Protein AF-A0A5J5B3G5-F1 (afdb_monomer)

Structure (mmCIF, N/CA/C/O backbone):
data_AF-A0A5J5B3G5-F1
#
_entry.id   AF-A0A5J5B3G5-F1
#
loop_
_atom_site.group_PDB
_atom_site.id
_atom_site.type_symbol
_atom_site.label_atom_id
_atom_site.label_alt_id
_atom_site.label_comp_id
_atom_site.label_asym_id
_atom_site.label_entity_id
_atom_site.label_seq_id
_atom_site.pdbx_PDB_ins_code
_atom_site.Cartn_x
_atom_site.Cartn_y
_atom_site.Cartn_z
_atom_site.occupancy
_atom_site.B_iso_or_equiv
_atom_site.auth_seq_id
_atom_site.auth_comp_id
_atom_site.auth_asym_id
_atom_site.auth_atom_id
_atom_site.pdbx_PDB_model_num
ATOM 1 N N . MET A 1 1 ? -10.191 -30.668 51.333 1.00 40.22 1 MET A N 1
ATOM 2 C CA . MET A 1 1 ? -9.135 -30.180 50.412 1.00 40.22 1 MET A CA 1
ATOM 3 C C . MET A 1 1 ? -9.629 -29.092 49.440 1.00 40.22 1 MET A C 1
ATOM 5 O O . MET A 1 1 ? -8.921 -28.761 48.498 1.00 40.22 1 MET A O 1
ATOM 9 N N . GLU A 1 2 ? -10.814 -28.504 49.667 1.00 49.88 2 GLU A N 1
ATOM 10 C CA . GLU A 1 2 ? -11.388 -27.440 48.818 1.00 49.88 2 GLU A CA 1
ATOM 11 C C . GLU A 1 2 ? -11.262 -26.035 49.435 1.00 49.88 2 GLU A C 1
ATOM 13 O O . GLU A 1 2 ? -11.162 -25.048 48.710 1.00 49.88 2 GLU A O 1
ATOM 18 N N . PHE A 1 3 ? -11.147 -25.933 50.765 1.00 41.88 3 PHE A N 1
ATOM 19 C CA . PHE A 1 3 ? -11.053 -24.648 51.472 1.00 41.88 3 PHE A CA 1
ATOM 20 C C . PHE A 1 3 ? -9.718 -23.909 51.275 1.00 41.88 3 PHE A C 1
ATOM 22 O O . PHE A 1 3 ? -9.689 -22.681 51.277 1.00 41.88 3 PHE A O 1
ATOM 29 N N . GLU A 1 4 ? -8.609 -24.616 51.035 1.00 43.75 4 GLU A N 1
ATOM 30 C CA . GLU A 1 4 ? -7.310 -23.968 50.784 1.00 43.75 4 GLU A CA 1
ATOM 31 C C . GLU A 1 4 ? -7.153 -23.452 49.346 1.00 43.75 4 GLU A C 1
ATOM 33 O O . GLU A 1 4 ? -6.391 -22.516 49.108 1.00 43.75 4 GLU A O 1
ATOM 38 N N . ARG A 1 5 ? -7.916 -23.989 48.382 1.00 48.94 5 ARG A N 1
ATOM 39 C CA . ARG A 1 5 ? -7.845 -23.575 46.966 1.00 48.94 5 ARG A CA 1
ATOM 40 C C . ARG A 1 5 ? -8.607 -22.283 46.673 1.00 48.94 5 ARG A C 1
ATOM 42 O O . ARG A 1 5 ? -8.211 -21.537 45.782 1.00 48.94 5 ARG A O 1
ATOM 49 N N . LEU A 1 6 ? -9.632 -21.977 47.465 1.00 51.94 6 LEU A N 1
ATOM 50 C CA . LEU A 1 6 ? -10.334 -20.690 47.434 1.00 51.94 6 LEU A CA 1
ATOM 51 C C . LEU A 1 6 ? -9.565 -19.574 48.145 1.00 51.94 6 LEU A C 1
ATOM 53 O O . LEU A 1 6 ? -9.881 -18.408 47.946 1.00 51.94 6 LEU A O 1
ATOM 57 N N . ARG A 1 7 ? -8.527 -19.890 48.927 1.00 49.34 7 ARG A N 1
ATOM 58 C CA . ARG A 1 7 ? -7.807 -18.901 49.740 1.00 49.34 7 ARG A CA 1
ATOM 59 C C . ARG A 1 7 ? -7.036 -17.885 48.892 1.00 49.34 7 ARG A C 1
ATOM 61 O O . ARG A 1 7 ? -7.000 -16.715 49.240 1.00 49.34 7 ARG A O 1
ATOM 68 N N . LEU A 1 8 ? -6.488 -18.296 47.746 1.00 52.44 8 LEU A N 1
ATOM 69 C CA . LEU A 1 8 ? -5.802 -17.396 46.804 1.00 52.44 8 LEU A CA 1
ATOM 70 C C . LEU A 1 8 ? -6.773 -16.481 46.038 1.00 52.44 8 LEU A C 1
ATOM 72 O O . LEU A 1 8 ? -6.456 -15.317 45.811 1.00 52.44 8 LEU A O 1
ATOM 76 N N . LEU A 1 9 ? -7.969 -16.978 45.706 1.00 52.91 9 LEU A N 1
ATOM 77 C CA . LEU A 1 9 ? -9.044 -16.173 45.116 1.00 52.91 9 LEU A CA 1
ATOM 78 C C . LEU A 1 9 ? -9.655 -15.219 46.150 1.00 52.91 9 LEU A C 1
ATOM 80 O O . LEU A 1 9 ? -9.847 -14.048 45.848 1.00 52.91 9 LEU A O 1
ATOM 84 N N . MET A 1 10 ? -9.849 -15.679 47.388 1.00 52.97 10 MET A N 1
ATOM 85 C CA . MET A 1 10 ? -10.298 -14.865 48.521 1.00 52.97 10 MET A CA 1
ATOM 86 C C . MET A 1 10 ? -9.255 -13.828 48.948 1.00 52.97 10 MET A C 1
ATOM 88 O O . MET A 1 10 ? -9.638 -12.775 49.424 1.00 52.97 10 MET A O 1
ATOM 92 N N . LEU A 1 11 ? -7.949 -14.054 48.761 1.00 50.22 11 LEU A N 1
ATOM 93 C CA . LEU A 1 11 ? -6.910 -13.047 49.041 1.00 50.22 11 LEU A CA 1
ATOM 94 C C . LEU A 1 11 ? -6.844 -11.948 47.967 1.00 50.22 11 LEU A C 1
ATOM 96 O O . LEU A 1 11 ? -6.580 -10.790 48.291 1.00 50.22 11 LEU A O 1
ATOM 100 N N . LEU A 1 12 ? -7.120 -12.290 46.705 1.00 51.28 12 LEU A N 1
ATOM 101 C CA . LEU A 1 12 ? -7.346 -11.316 45.628 1.00 51.28 12 LEU A CA 1
ATOM 102 C C . LEU A 1 12 ? -8.660 -10.543 45.842 1.00 51.28 12 LEU A C 1
ATOM 104 O O . LEU A 1 12 ? -8.686 -9.325 45.662 1.00 51.28 12 LEU A O 1
ATOM 108 N N . TRP A 1 13 ? -9.701 -11.229 46.322 1.00 48.12 13 TRP A N 1
ATOM 109 C CA . TRP A 1 13 ? -10.975 -10.633 46.727 1.00 48.12 13 TRP A CA 1
ATOM 110 C C . TRP A 1 13 ? -10.823 -9.738 47.965 1.00 48.12 13 TRP A C 1
ATOM 112 O O . TRP A 1 13 ? -11.289 -8.618 47.963 1.00 48.12 13 TRP A O 1
ATOM 122 N N . CYS A 1 14 ? -10.095 -10.130 49.010 1.00 46.69 14 CYS A N 1
ATOM 123 C CA . CYS A 1 14 ? -9.938 -9.315 50.223 1.00 46.69 14 CYS A CA 1
ATOM 124 C C . CYS A 1 14 ? -9.076 -8.059 50.018 1.00 46.69 14 CYS A C 1
ATOM 126 O O . CYS A 1 14 ? -9.162 -7.134 50.821 1.00 46.69 14 CYS A O 1
ATOM 128 N N . ARG A 1 15 ? -8.255 -7.990 48.960 1.00 47.28 15 ARG A N 1
ATOM 129 C CA . ARG A 1 15 ? -7.525 -6.761 48.588 1.00 47.28 15 ARG A CA 1
ATOM 130 C C . ARG A 1 15 ? -8.348 -5.789 47.745 1.00 47.28 15 ARG A C 1
ATOM 132 O O . ARG A 1 15 ? -7.931 -4.649 47.564 1.00 47.28 15 ARG A O 1
ATOM 139 N N . THR A 1 16 ? -9.498 -6.220 47.245 1.00 48.25 16 THR A N 1
ATOM 140 C CA . THR A 1 16 ? -10.461 -5.375 46.546 1.00 48.25 16 THR A CA 1
ATOM 141 C C . THR A 1 16 ? -11.733 -5.399 47.371 1.00 48.25 16 THR A C 1
ATOM 143 O O . THR A 1 16 ? -12.488 -6.355 47.318 1.00 48.25 16 THR A O 1
ATOM 146 N N . VAL A 1 17 ? -11.970 -4.376 48.194 1.00 48.44 17 VAL A N 1
ATOM 147 C CA . VAL A 1 17 ? -13.248 -4.217 48.908 1.00 48.44 17 VAL A CA 1
ATOM 148 C C . VAL A 1 17 ? -14.341 -3.975 47.858 1.00 48.44 17 VAL A C 1
ATOM 150 O O . VAL A 1 17 ? -14.738 -2.847 47.598 1.00 48.44 17 VAL A O 1
ATOM 153 N N . SER A 1 18 ? -14.753 -5.039 47.175 1.00 50.66 18 SER A N 1
ATOM 154 C CA . SER A 1 18 ? -15.741 -5.040 46.115 1.00 50.66 18 SER A CA 1
ATOM 155 C C . SER A 1 18 ? -16.998 -5.685 46.659 1.00 50.66 18 SER A C 1
ATOM 157 O O . SER A 1 18 ? -17.002 -6.834 47.105 1.00 50.66 18 SER A O 1
ATOM 159 N N . THR A 1 19 ? -18.071 -4.909 46.638 1.00 58.56 19 THR A N 1
ATOM 160 C CA . THR A 1 19 ? -19.397 -5.306 47.112 1.00 58.56 19 THR A CA 1
ATOM 161 C C . THR A 1 19 ? -20.342 -5.633 45.956 1.00 58.56 19 THR A C 1
ATOM 163 O O . THR A 1 19 ? -21.514 -5.915 46.194 1.00 58.56 19 THR A O 1
ATOM 166 N N . ARG A 1 20 ? -19.863 -5.587 44.701 1.00 64.06 20 ARG A N 1
ATOM 167 C CA . ARG A 1 20 ? -20.705 -5.677 43.500 1.00 64.06 20 ARG A CA 1
ATOM 168 C C . ARG A 1 20 ? -20.097 -6.603 42.449 1.00 64.06 20 ARG A C 1
ATOM 170 O O . ARG A 1 20 ? -19.209 -6.208 41.693 1.00 64.06 20 ARG A O 1
ATOM 177 N N . VAL A 1 21 ? -20.636 -7.821 42.390 1.00 75.12 21 VAL A N 1
ATOM 178 C CA . VAL A 1 21 ? -20.238 -8.882 41.455 1.00 75.12 21 VAL A CA 1
ATOM 179 C C . VAL A 1 21 ? -21.407 -9.251 40.550 1.00 75.12 21 VAL A C 1
ATOM 181 O O . VAL A 1 21 ? -22.524 -9.414 41.039 1.00 75.12 21 VAL A O 1
ATOM 184 N N . ALA A 1 22 ? -21.146 -9.419 39.253 1.00 74.06 22 ALA A N 1
ATOM 185 C CA . ALA A 1 22 ? -22.130 -9.915 38.293 1.00 74.06 22 ALA A CA 1
ATOM 186 C C . ALA A 1 22 ? -21.714 -11.260 37.683 1.00 74.06 22 ALA A C 1
ATOM 188 O O . ALA A 1 22 ? -20.541 -11.498 37.389 1.00 74.06 22 ALA A O 1
ATOM 189 N N . LEU A 1 23 ? -22.710 -12.116 37.453 1.00 70.56 23 LEU A N 1
ATOM 190 C CA . LEU A 1 23 ? -22.608 -13.355 36.684 1.00 70.56 23 LEU A CA 1
ATOM 191 C C . LEU A 1 23 ? -23.439 -13.174 35.412 1.00 70.56 23 LEU A C 1
ATOM 193 O O . LEU A 1 23 ? -24.649 -12.967 35.497 1.00 70.56 23 LEU A O 1
ATOM 197 N N . VAL A 1 24 ? -22.797 -13.220 34.247 1.00 64.69 24 VAL A N 1
ATOM 198 C CA . VAL A 1 24 ? -23.441 -12.998 32.946 1.00 64.69 24 VAL A CA 1
ATOM 199 C C . VAL A 1 24 ? -23.368 -14.291 32.133 1.00 64.69 24 VAL A C 1
ATOM 201 O O . VAL A 1 24 ? -22.280 -14.769 31.821 1.00 64.69 24 VAL A O 1
ATOM 204 N N . GLY A 1 25 ? -24.525 -14.872 31.799 1.00 50.44 25 GLY A N 1
ATOM 205 C CA . GLY A 1 25 ? -24.608 -16.091 30.991 1.00 50.44 25 GLY A CA 1
ATOM 206 C C . GLY A 1 25 ? -25.985 -16.301 30.350 1.00 50.44 25 GLY A C 1
ATOM 207 O O . GLY A 1 25 ? -27.008 -16.159 31.015 1.00 50.44 25 GLY A O 1
ATOM 208 N N . GLY A 1 26 ? -25.991 -16.679 29.065 1.00 50.00 26 GLY A N 1
ATOM 209 C CA . GLY A 1 26 ? -27.167 -17.157 28.320 1.00 50.00 26 GLY A CA 1
ATOM 210 C C . GLY A 1 26 ? -27.976 -16.093 27.554 1.00 50.00 26 GLY A C 1
ATOM 211 O O . GLY A 1 26 ? -28.167 -14.973 28.016 1.00 50.00 26 GLY A O 1
ATOM 212 N N . ASN A 1 27 ? -28.517 -16.486 26.392 1.00 45.59 27 ASN A N 1
ATOM 213 C CA . ASN A 1 27 ? -29.284 -15.657 25.438 1.00 45.59 27 ASN A CA 1
ATOM 214 C C . ASN A 1 27 ? -30.689 -15.210 25.906 1.00 45.59 27 ASN A C 1
ATOM 216 O O . ASN A 1 27 ? -31.443 -14.637 25.123 1.00 45.59 27 ASN A O 1
ATOM 220 N N . HIS A 1 28 ? -31.086 -15.465 27.155 1.00 40.41 28 HIS A N 1
ATOM 221 C CA . HIS A 1 28 ? -32.487 -15.323 27.582 1.00 40.41 28 HIS A CA 1
ATOM 222 C C . HIS A 1 28 ? -32.823 -14.041 28.360 1.00 40.41 28 HIS A C 1
ATOM 224 O O . HIS A 1 28 ? -33.940 -13.913 28.851 1.00 40.41 28 HIS A O 1
ATOM 230 N N . THR A 1 29 ? -31.916 -13.067 28.460 1.00 46.25 29 THR A N 1
ATOM 231 C CA . THR A 1 29 ? -32.131 -11.857 29.287 1.00 46.25 29 THR A CA 1
ATOM 232 C C . THR A 1 29 ? -31.823 -10.537 28.574 1.00 46.25 29 THR A C 1
ATOM 234 O O . THR A 1 29 ? -31.534 -9.539 29.227 1.00 46.25 29 THR A O 1
ATOM 237 N N . ALA A 1 30 ? -31.946 -10.463 27.243 1.00 44.97 30 ALA A N 1
ATOM 238 C CA . ALA A 1 30 ? -31.738 -9.204 26.508 1.00 44.97 30 ALA A CA 1
ATOM 239 C C . ALA A 1 30 ? -32.670 -8.058 26.978 1.00 44.97 30 ALA A C 1
ATOM 241 O O . ALA A 1 30 ? -32.291 -6.891 26.935 1.00 44.97 30 ALA A O 1
ATOM 242 N N . ALA A 1 31 ? -33.863 -8.377 27.498 1.00 39.44 31 ALA A N 1
ATOM 243 C CA . ALA A 1 31 ? -34.845 -7.383 27.940 1.00 39.44 31 ALA A CA 1
ATOM 244 C C . ALA A 1 31 ? -34.552 -6.738 29.316 1.00 39.44 31 ALA A C 1
ATOM 246 O O . ALA A 1 31 ? -35.057 -5.650 29.584 1.00 39.44 31 ALA A O 1
ATOM 247 N N . SER A 1 32 ? -33.741 -7.357 30.188 1.00 48.44 32 SER A N 1
ATOM 248 C CA . SER A 1 32 ? -33.431 -6.816 31.531 1.00 48.44 32 SER A CA 1
ATOM 249 C C . SER A 1 32 ? -32.072 -6.112 31.618 1.00 48.44 32 SER A C 1
ATOM 251 O O . SER A 1 32 ? -31.755 -5.498 32.634 1.00 48.44 32 SER A O 1
ATOM 253 N N . GLN A 1 33 ? -31.252 -6.203 30.568 1.00 54.56 33 GLN A N 1
ATOM 254 C CA . GLN A 1 33 ? -29.880 -5.683 30.542 1.00 54.56 33 GLN A CA 1
ATOM 255 C C . GLN A 1 33 ? -29.803 -4.166 30.293 1.00 54.56 33 GLN A C 1
ATOM 257 O O . GLN A 1 33 ? -28.777 -3.553 30.583 1.00 54.56 33 GLN A O 1
ATOM 262 N N . SER A 1 34 ? -30.867 -3.525 29.800 1.00 53.38 34 SER A N 1
ATOM 263 C CA . SER A 1 34 ? -30.910 -2.071 29.557 1.00 53.38 34 SER A CA 1
ATOM 264 C C . SER A 1 34 ? -31.110 -1.221 30.821 1.00 53.38 34 SER A C 1
ATOM 266 O O . SER A 1 34 ? -30.859 -0.023 30.782 1.00 53.38 34 SER A O 1
ATOM 268 N N . TRP A 1 35 ? -31.519 -1.826 31.943 1.00 55.47 35 TRP A N 1
ATOM 269 C CA . TRP A 1 35 ? -31.827 -1.128 33.205 1.00 55.47 35 TRP A CA 1
ATOM 270 C C . TRP A 1 35 ? -30.642 -1.050 34.175 1.00 55.47 35 TRP A C 1
ATOM 272 O O . TRP A 1 35 ? -30.738 -0.441 35.240 1.00 55.47 35 TRP A O 1
ATOM 282 N N . ILE A 1 36 ? -29.530 -1.701 33.839 1.00 68.94 36 ILE A N 1
ATOM 283 C CA . ILE A 1 36 ? -28.349 -1.759 34.696 1.00 68.94 36 ILE A CA 1
ATOM 284 C C . ILE A 1 36 ? -27.489 -0.530 34.425 1.00 68.94 36 ILE A C 1
ATOM 286 O O . ILE A 1 36 ? -27.075 -0.312 33.283 1.00 68.94 36 ILE A O 1
ATOM 290 N N . ALA A 1 37 ? -27.235 0.227 35.494 1.00 70.06 37 ALA A N 1
ATOM 291 C CA . ALA A 1 37 ? -26.397 1.415 35.478 1.00 70.06 37 ALA A CA 1
ATOM 292 C C . ALA A 1 37 ? -24.968 1.101 35.014 1.00 70.06 37 ALA A C 1
ATOM 294 O O . ALA A 1 37 ? -24.421 0.029 35.291 1.00 70.06 37 ALA A O 1
ATOM 295 N N . ASP A 1 38 ? -24.374 2.071 34.336 1.00 78.56 38 ASP A N 1
ATOM 296 C CA . ASP A 1 38 ? -22.989 2.017 33.890 1.00 78.56 38 ASP A CA 1
ATOM 297 C C . ASP A 1 38 ? -22.050 2.020 35.106 1.00 78.56 38 ASP A C 1
ATOM 299 O O . ASP A 1 38 ? -22.402 2.532 36.174 1.00 78.56 38 ASP A O 1
ATOM 303 N N . ASP A 1 39 ? -20.869 1.409 34.969 1.00 81.62 39 ASP A N 1
ATOM 304 C CA . ASP A 1 39 ? -19.867 1.331 36.041 1.00 81.62 39 ASP A CA 1
ATOM 305 C C . ASP A 1 39 ? -20.419 0.724 37.360 1.00 81.62 39 ASP A C 1
ATOM 307 O O . ASP A 1 39 ? -20.019 1.080 38.474 1.00 81.62 39 ASP A O 1
ATOM 311 N N . ALA A 1 40 ? -21.359 -0.220 37.259 1.00 82.25 40 ALA A N 1
ATOM 312 C CA . ALA A 1 40 ? -22.032 -0.820 38.409 1.00 82.25 40 ALA A CA 1
ATOM 313 C C . ALA A 1 40 ? -21.200 -1.873 39.158 1.00 82.25 40 ALA A C 1
ATOM 315 O O . ALA A 1 40 ? -21.354 -1.990 40.378 1.00 82.25 40 ALA A O 1
ATOM 316 N N . PHE A 1 41 ? -20.335 -2.629 38.476 1.00 85.31 41 PHE A N 1
ATOM 317 C CA . PHE A 1 41 ? -19.655 -3.808 39.031 1.00 85.31 41 PHE A CA 1
ATOM 318 C C . PHE A 1 41 ? -18.133 -3.662 39.045 1.00 85.31 41 PHE A C 1
ATOM 320 O O . PHE A 1 41 ? -17.547 -3.071 38.138 1.00 85.31 41 PHE A O 1
ATOM 327 N N . ASP A 1 42 ? -17.479 -4.245 40.056 1.00 83.50 42 ASP A N 1
ATOM 328 C CA . ASP A 1 42 ? -16.008 -4.313 40.105 1.00 83.50 42 ASP A CA 1
ATOM 329 C C . ASP A 1 42 ? -15.470 -5.669 39.610 1.00 83.50 42 ASP A C 1
ATOM 331 O O . ASP A 1 42 ? -14.296 -5.772 39.250 1.00 83.50 42 ASP A O 1
ATOM 335 N N . LEU A 1 43 ? -16.315 -6.707 39.581 1.00 86.94 43 LEU A N 1
ATOM 336 C CA . LEU A 1 43 ? -15.968 -8.051 39.120 1.00 86.94 43 LEU A CA 1
ATOM 337 C C . LEU A 1 43 ? -17.116 -8.645 38.293 1.00 86.94 43 LEU A C 1
ATOM 339 O O . LEU A 1 43 ? -18.258 -8.696 38.755 1.00 86.94 43 LEU A O 1
ATOM 343 N N . VAL A 1 44 ? -16.815 -9.121 37.086 1.00 86.56 44 VAL A N 1
ATOM 344 C CA . VAL A 1 44 ? -17.789 -9.768 36.192 1.00 86.56 44 VAL A CA 1
ATOM 345 C C . VAL A 1 44 ? -17.274 -11.140 35.781 1.00 86.56 44 VAL A C 1
ATOM 347 O O . VAL A 1 44 ? -16.143 -11.264 35.316 1.00 86.56 44 VAL A O 1
ATOM 350 N N . PHE A 1 45 ? -18.112 -12.165 35.913 1.00 84.25 45 PHE A N 1
ATOM 351 C CA . PHE A 1 45 ? -17.847 -13.511 35.410 1.00 84.25 45 PHE A CA 1
ATOM 352 C C . PHE A 1 45 ? -18.716 -13.793 34.188 1.00 84.25 45 PHE A C 1
ATOM 354 O O . PHE A 1 45 ? -19.932 -13.600 34.238 1.00 84.25 45 PHE A O 1
ATOM 361 N N . THR A 1 46 ? -18.102 -14.287 33.115 1.00 78.88 46 THR A N 1
ATOM 362 C CA . THR A 1 46 ? -18.807 -14.675 31.889 1.00 78.88 46 THR A CA 1
ATOM 363 C C . THR A 1 46 ? -18.302 -16.005 31.333 1.00 78.88 46 THR A C 1
ATOM 365 O O . THR A 1 46 ? -17.121 -16.346 31.433 1.00 78.88 46 THR A O 1
ATOM 368 N N . SER A 1 47 ? -19.215 -16.769 30.735 1.00 70.25 47 SER A N 1
ATOM 369 C CA . SER A 1 47 ? -18.927 -18.026 30.037 1.00 70.25 47 SER A CA 1
ATOM 370 C C . SER A 1 47 ? -18.735 -17.857 28.525 1.00 70.25 47 SER A C 1
ATOM 372 O O . SER A 1 47 ? -18.383 -18.821 27.853 1.00 70.25 47 SER A O 1
ATOM 374 N N . SER A 1 48 ? -18.991 -16.667 27.969 1.00 63.16 48 SER A N 1
ATOM 375 C CA . SER A 1 48 ? -18.916 -16.404 26.524 1.00 63.16 48 SER A CA 1
ATOM 376 C C . SER A 1 48 ? -18.582 -14.945 26.214 1.00 63.16 48 SER A C 1
ATOM 378 O O . SER A 1 48 ? -18.870 -14.049 27.004 1.00 63.16 48 SER A O 1
ATOM 380 N N . PHE A 1 49 ? -18.030 -14.693 25.026 1.00 60.34 49 PHE A N 1
ATOM 381 C CA . PHE A 1 49 ? -17.725 -13.337 24.547 1.00 60.34 49 PHE A CA 1
ATOM 382 C C . PHE A 1 49 ? -18.942 -12.611 23.935 1.00 60.34 49 PHE A C 1
ATOM 384 O O . PHE A 1 49 ? -18.830 -11.485 23.458 1.00 60.34 49 PHE A O 1
ATOM 391 N N . GLN A 1 50 ? -20.120 -13.241 23.941 1.00 56.06 50 GLN A N 1
ATOM 392 C CA . GLN A 1 50 ? -21.368 -12.601 23.525 1.00 56.06 50 GLN A CA 1
ATOM 393 C C . GLN A 1 50 ? -21.789 -11.558 24.577 1.00 56.06 50 GLN A C 1
ATOM 395 O O . GLN A 1 50 ? -21.923 -11.893 25.752 1.00 56.06 50 GLN A O 1
ATOM 400 N N . GLY A 1 51 ? -21.975 -10.297 24.163 1.00 58.56 51 GLY A N 1
ATOM 401 C CA . GLY A 1 51 ? -22.410 -9.200 25.045 1.00 58.56 51 GLY A CA 1
ATOM 402 C C . GLY A 1 51 ? -21.296 -8.298 25.601 1.00 58.56 51 GLY A C 1
ATOM 403 O O . GLY A 1 51 ? -21.460 -7.724 26.677 1.00 58.56 51 GLY A O 1
ATOM 404 N N . THR A 1 52 ? -20.172 -8.150 24.893 1.00 67.75 52 THR A N 1
ATOM 405 C CA . THR A 1 52 ? -19.032 -7.306 25.314 1.00 67.75 52 THR A CA 1
ATOM 406 C C . THR A 1 52 ? -19.391 -5.847 25.557 1.00 67.75 52 THR A C 1
ATOM 408 O O . THR A 1 52 ? -18.866 -5.260 26.495 1.00 67.75 52 THR A O 1
ATOM 411 N N . GLU A 1 53 ? -20.304 -5.269 24.774 1.00 70.81 53 GLU A N 1
ATOM 412 C CA . GLU A 1 53 ? -20.768 -3.889 24.974 1.00 70.81 53 GLU A CA 1
ATOM 413 C C . GLU A 1 53 ? -21.469 -3.717 26.323 1.00 70.81 53 GLU A C 1
ATOM 415 O O . GLU A 1 53 ? -21.227 -2.746 27.034 1.00 70.81 53 GLU A O 1
ATOM 420 N N . PHE A 1 54 ? -22.294 -4.692 26.715 1.00 76.75 54 PHE A N 1
ATOM 421 C CA . PHE A 1 54 ? -22.953 -4.684 28.016 1.00 76.75 54 PHE A CA 1
ATOM 422 C C . PHE A 1 54 ? -21.937 -4.852 29.147 1.00 76.75 54 PHE A C 1
ATOM 424 O O . PHE A 1 54 ? -21.964 -4.079 30.100 1.00 76.75 54 PHE A O 1
ATOM 431 N N . ILE A 1 55 ? -21.025 -5.826 29.036 1.00 78.31 55 ILE A N 1
ATOM 432 C CA . ILE A 1 55 ? -20.013 -6.078 30.071 1.00 78.31 55 ILE A CA 1
ATOM 433 C C . ILE A 1 55 ? -19.089 -4.869 30.234 1.00 78.31 55 ILE A C 1
ATOM 435 O O . ILE A 1 55 ? -18.814 -4.471 31.365 1.00 78.31 55 ILE A O 1
ATOM 439 N N . ASP A 1 56 ? -18.650 -4.257 29.132 1.00 79.50 56 ASP A N 1
ATOM 440 C CA . ASP A 1 56 ? -17.815 -3.062 29.196 1.00 79.50 56 ASP A CA 1
ATOM 441 C C . ASP A 1 56 ? -18.568 -1.897 29.833 1.00 79.50 56 ASP A C 1
ATOM 443 O O . ASP A 1 56 ? -18.012 -1.228 30.698 1.00 79.50 56 ASP A O 1
ATOM 447 N N . ARG A 1 57 ? -19.847 -1.702 29.494 1.00 83.75 57 ARG A N 1
ATOM 448 C CA . ARG A 1 57 ? -20.677 -0.643 30.074 1.00 83.75 57 ARG A CA 1
ATOM 449 C C . ARG A 1 57 ? -20.833 -0.779 31.591 1.00 83.75 57 ARG A C 1
ATOM 451 O O . ARG A 1 57 ? -20.743 0.208 32.313 1.00 83.75 57 ARG A O 1
ATOM 458 N N . VAL A 1 58 ? -21.062 -1.993 32.090 1.00 83.62 58 VAL A N 1
ATOM 459 C CA . VAL A 1 58 ? -21.364 -2.217 33.515 1.00 83.62 58 VAL A CA 1
ATOM 460 C C . VAL A 1 58 ? -20.124 -2.429 34.389 1.00 83.62 58 VAL A C 1
ATOM 462 O O . VAL A 1 58 ? -20.235 -2.368 35.614 1.00 83.62 58 VAL A O 1
ATOM 465 N N . LEU A 1 59 ? -18.952 -2.698 33.804 1.00 86.12 59 LEU A N 1
ATOM 466 C CA . LEU A 1 59 ? -17.703 -2.918 34.535 1.00 86.12 59 LEU A CA 1
ATOM 467 C C . LEU A 1 59 ? -16.918 -1.611 34.707 1.00 86.12 59 LEU A C 1
ATOM 469 O O . LEU A 1 59 ? -16.569 -0.949 33.731 1.00 86.12 59 LEU A O 1
ATOM 473 N N . LYS A 1 60 ? -16.540 -1.295 35.947 1.00 88.44 60 LYS A N 1
ATOM 474 C CA . LYS A 1 60 ? -15.732 -0.107 36.263 1.00 88.44 60 LYS A CA 1
ATOM 475 C C . LYS A 1 60 ? -14.328 -0.164 35.668 1.00 88.44 60 LYS A C 1
ATOM 477 O O . LYS A 1 60 ? -13.731 -1.235 35.544 1.00 88.44 60 LYS A O 1
ATOM 482 N N . ILE A 1 61 ? -13.732 1.002 35.410 1.00 85.62 61 ILE A N 1
ATOM 483 C CA . ILE A 1 61 ? -12.286 1.111 35.149 1.00 85.62 61 ILE A CA 1
ATOM 484 C C . ILE A 1 61 ? -11.515 0.571 36.366 1.00 85.62 61 ILE A C 1
ATOM 486 O O . ILE A 1 61 ? -11.784 0.935 37.507 1.00 85.62 61 ILE A O 1
ATOM 490 N N . GLY A 1 62 ? -10.566 -0.331 36.123 1.00 82.94 62 GLY A N 1
ATOM 491 C CA . GLY A 1 62 ? -9.854 -1.090 37.154 1.00 82.94 62 GLY A CA 1
ATOM 492 C C . GLY A 1 62 ? -10.567 -2.371 37.603 1.00 82.94 62 GLY A C 1
ATOM 493 O O . GLY A 1 62 ? -9.928 -3.211 38.245 1.00 82.94 62 GLY A O 1
ATOM 494 N N . GLY A 1 63 ? -11.837 -2.550 37.229 1.00 86.38 63 GLY A N 1
ATOM 495 C CA . GLY A 1 63 ? -12.612 -3.764 37.457 1.00 86.38 63 GLY A CA 1
ATOM 496 C C . GLY A 1 63 ? -12.054 -4.965 36.693 1.00 86.38 63 GLY A C 1
ATOM 497 O O . GLY A 1 63 ? -11.321 -4.825 35.707 1.00 86.38 63 GLY A O 1
ATOM 498 N N . ILE A 1 64 ? -12.370 -6.164 37.180 1.00 89.06 64 ILE A N 1
ATOM 499 C CA . ILE A 1 64 ? -11.847 -7.425 36.655 1.00 89.06 64 ILE A CA 1
ATOM 500 C C . ILE A 1 64 ? -12.963 -8.190 35.940 1.00 89.06 64 ILE A C 1
ATOM 502 O O . ILE A 1 64 ? -14.006 -8.488 36.509 1.00 89.06 64 ILE A O 1
ATOM 506 N N . MET A 1 65 ? -12.716 -8.560 34.691 1.00 87.38 65 MET A N 1
ATOM 507 C CA . MET A 1 65 ? -13.529 -9.514 33.950 1.00 87.38 65 MET A CA 1
ATOM 508 C C . MET A 1 65 ? -12.860 -10.882 34.000 1.00 87.38 65 MET A C 1
ATOM 510 O O . MET A 1 65 ? -11.681 -11.004 33.671 1.00 87.38 65 MET A O 1
ATOM 514 N N . VAL A 1 66 ? -13.606 -11.914 34.376 1.00 87.56 66 VAL A N 1
ATOM 515 C CA . VAL A 1 66 ? -13.161 -13.306 34.370 1.00 87.56 66 VAL A CA 1
ATOM 516 C C . VAL A 1 66 ? -13.955 -14.066 33.320 1.00 87.56 66 VAL A C 1
ATOM 518 O O . VAL A 1 66 ? -15.180 -14.139 33.391 1.00 87.56 66 VAL A O 1
ATOM 521 N N . ILE A 1 67 ? -13.245 -14.646 32.357 1.00 85.25 67 ILE A N 1
ATOM 522 C CA . ILE A 1 67 ? -13.829 -15.456 31.294 1.00 85.25 67 ILE A CA 1
ATOM 523 C C . ILE A 1 67 ? -13.292 -16.880 31.344 1.00 85.25 67 ILE A C 1
ATOM 525 O O . ILE A 1 67 ? -12.089 -17.118 31.490 1.00 85.25 67 ILE A O 1
ATOM 529 N N . GLN A 1 68 ? -14.204 -17.833 31.199 1.00 82.38 68 GLN A N 1
ATOM 530 C CA . GLN A 1 68 ? -13.864 -19.220 30.931 1.00 82.38 68 GLN A CA 1
ATOM 531 C C . GLN A 1 68 ? -13.860 -19.439 29.416 1.00 82.38 68 GLN A C 1
ATOM 533 O O . GLN A 1 68 ? -14.881 -19.266 28.758 1.00 82.38 68 GLN A O 1
ATOM 538 N N . LEU A 1 69 ? -12.706 -19.802 28.855 1.00 76.31 69 LEU A N 1
ATOM 539 C CA . LEU A 1 69 ? -12.579 -20.088 27.429 1.00 76.31 69 LEU A CA 1
ATOM 540 C C . LEU A 1 69 ? -13.181 -21.457 27.109 1.00 76.31 69 LEU A C 1
ATOM 542 O O . LEU A 1 69 ? -12.901 -22.446 27.795 1.00 76.31 69 LEU A O 1
ATOM 546 N N . SER A 1 70 ? -13.974 -21.501 26.041 1.00 70.88 70 SER A N 1
ATOM 547 C CA . SER A 1 70 ? -14.505 -22.737 25.470 1.00 70.88 70 SER A CA 1
ATOM 548 C C . SER A 1 70 ? -13.624 -23.219 24.315 1.00 70.8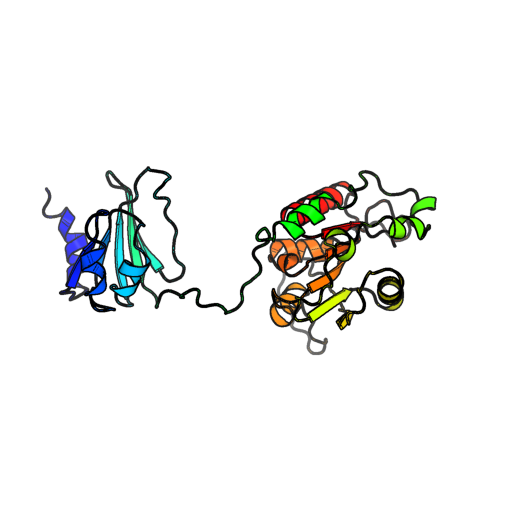8 70 SER A C 1
ATOM 550 O O . SER A 1 70 ? -12.946 -22.415 23.680 1.00 70.88 70 SER A O 1
ATOM 552 N N . ASN A 1 71 ? -13.672 -24.516 24.012 1.00 66.81 71 ASN A N 1
ATOM 553 C CA . ASN A 1 71 ? -13.009 -25.077 22.829 1.00 66.81 71 ASN A CA 1
ATOM 554 C C . ASN A 1 71 ? -13.832 -24.887 21.539 1.00 66.81 71 ASN A C 1
ATOM 556 O O . ASN A 1 71 ? -13.417 -25.367 20.488 1.00 66.81 71 ASN A O 1
ATOM 560 N N . ASP A 1 72 ? -14.998 -24.238 21.619 1.00 65.44 72 ASP A N 1
ATOM 561 C CA . ASP A 1 72 ? -15.842 -23.965 20.459 1.00 65.44 72 ASP A CA 1
ATOM 562 C C . ASP A 1 72 ? -15.237 -22.813 19.633 1.00 65.44 72 ASP A C 1
ATOM 564 O O . ASP A 1 72 ? -15.067 -21.710 20.174 1.00 65.44 72 ASP A O 1
ATOM 568 N N . PRO A 1 73 ? -14.905 -23.027 18.344 1.00 59.72 73 PRO A N 1
ATOM 569 C CA . PRO A 1 73 ? -14.377 -21.976 17.477 1.00 59.72 73 PRO A CA 1
ATOM 570 C C . PRO A 1 73 ? -15.321 -20.772 17.334 1.00 59.72 73 PRO A C 1
ATOM 572 O O . PRO A 1 73 ? -14.843 -19.678 17.040 1.00 59.72 73 PRO A O 1
ATOM 575 N N . SER A 1 74 ? -16.629 -20.920 17.588 1.00 56.69 74 SER A N 1
ATOM 576 C CA . SER A 1 74 ? -17.574 -19.793 17.567 1.00 56.69 74 SER A CA 1
ATOM 577 C C . SER A 1 74 ? -17.374 -18.798 18.719 1.00 56.69 74 SER A C 1
ATOM 579 O O . SER A 1 74 ? -17.903 -17.691 18.672 1.00 56.69 74 SER A O 1
ATOM 581 N N . ASN A 1 75 ? -16.624 -19.180 19.758 1.00 59.50 75 ASN A N 1
ATOM 582 C CA . ASN A 1 75 ? -16.326 -18.367 20.939 1.00 59.50 75 ASN A CA 1
ATOM 583 C C . ASN A 1 75 ? -14.833 -18.009 21.013 1.00 59.50 75 ASN A C 1
ATOM 585 O O . ASN A 1 75 ? -14.257 -17.948 22.104 1.00 59.50 75 ASN A O 1
ATOM 589 N N . ALA A 1 76 ? -14.198 -17.809 19.853 1.00 59.28 76 ALA A N 1
ATOM 590 C CA . ALA A 1 76 ? -12.799 -17.416 19.770 1.00 59.28 76 ALA A CA 1
ATOM 591 C C . ALA A 1 76 ? -12.520 -16.183 20.649 1.00 59.28 76 ALA A C 1
ATOM 593 O O . ALA A 1 76 ? -13.236 -15.180 20.621 1.00 59.28 76 ALA A O 1
ATOM 594 N N . PHE A 1 77 ? -11.473 -16.276 21.467 1.00 64.25 77 PHE 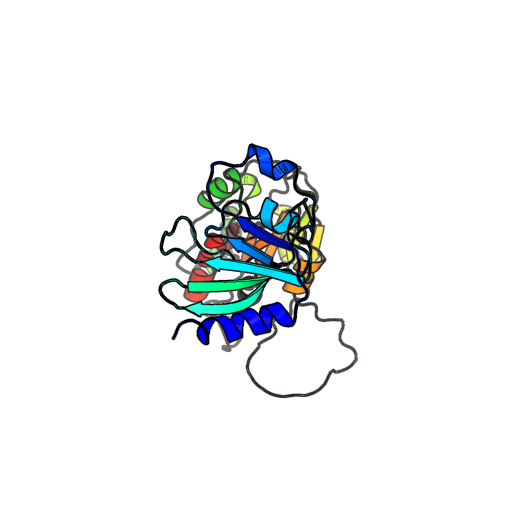A N 1
ATOM 595 C CA . PHE A 1 77 ? -11.078 -15.199 22.362 1.00 64.25 77 PHE A CA 1
ATOM 596 C C . PHE A 1 77 ? -10.509 -14.023 21.562 1.00 64.25 77 PHE A C 1
ATOM 598 O O . PHE A 1 77 ? -9.442 -14.138 20.960 1.00 64.25 77 PHE A O 1
ATOM 605 N N . HIS A 1 78 ? -11.189 -12.879 21.610 1.00 64.06 78 HIS A N 1
ATOM 606 C CA . HIS A 1 78 ? -10.691 -11.623 21.062 1.00 64.06 78 HIS A CA 1
ATOM 607 C C . HIS A 1 78 ? -10.268 -10.698 22.201 1.00 64.06 78 HIS A C 1
ATOM 609 O O . HIS A 1 78 ? -11.097 -10.184 22.950 1.00 64.06 78 HIS A O 1
ATOM 615 N N . GLN A 1 79 ? -8.962 -10.479 22.346 1.00 67.12 79 GLN A N 1
ATOM 616 C CA . GLN A 1 79 ? -8.457 -9.525 23.326 1.00 67.12 79 GLN A CA 1
ATOM 617 C C . GLN A 1 79 ? -8.795 -8.095 22.879 1.00 67.12 79 GLN A C 1
ATOM 619 O O . GLN A 1 79 ? -8.321 -7.636 21.842 1.00 67.12 79 GLN A O 1
ATOM 624 N N . GLN A 1 80 ? -9.592 -7.384 23.677 1.00 68.25 80 GLN A N 1
ATOM 625 C CA . GLN A 1 80 ? -9.864 -5.961 23.469 1.00 68.25 80 GLN A CA 1
ATOM 626 C C . GLN A 1 80 ? -8.692 -5.100 23.960 1.00 68.25 80 GLN A C 1
ATOM 628 O O . GLN A 1 80 ? -8.055 -5.408 24.969 1.00 68.25 80 GLN A O 1
ATOM 633 N N . SER A 1 81 ? -8.420 -3.998 23.260 1.00 71.94 81 SER A N 1
ATOM 634 C CA . SER A 1 81 ? -7.292 -3.097 23.540 1.00 71.94 81 SER A CA 1
ATOM 635 C C . SER A 1 81 ? -7.389 -2.390 24.896 1.00 71.94 81 SER A C 1
ATOM 637 O O . SER A 1 81 ? -6.363 -2.064 25.490 1.00 71.94 81 SER A O 1
ATOM 639 N N . ASN A 1 82 ? -8.600 -2.193 25.423 1.00 83.75 82 ASN A N 1
ATOM 640 C CA . ASN A 1 82 ? -8.835 -1.576 26.729 1.00 83.75 82 ASN A CA 1
ATOM 641 C C . ASN A 1 82 ? -8.743 -2.567 27.906 1.00 83.75 82 ASN A C 1
ATOM 643 O O . ASN A 1 82 ? -8.956 -2.165 29.051 1.00 83.75 82 ASN A O 1
ATOM 647 N N . TYR A 1 83 ? -8.383 -3.833 27.660 1.00 85.31 83 TYR A N 1
ATOM 648 C CA . TYR A 1 83 ? -8.234 -4.863 28.688 1.00 85.31 83 TYR A CA 1
ATOM 649 C C . TYR A 1 83 ? -6.811 -5.424 28.751 1.00 85.31 83 TYR A C 1
ATOM 651 O O . TYR A 1 83 ? -6.208 -5.809 27.747 1.00 85.31 83 TYR A O 1
ATOM 659 N N . LYS A 1 84 ? -6.281 -5.543 29.973 1.00 87.56 84 LYS A N 1
ATOM 660 C CA . LYS A 1 84 ? -4.982 -6.172 30.241 1.00 87.56 84 LYS A CA 1
ATOM 661 C C . LYS A 1 84 ? -5.172 -7.490 30.975 1.00 87.56 84 LYS A C 1
ATOM 663 O O . LYS A 1 84 ? -5.788 -7.514 32.037 1.00 87.56 84 LYS A O 1
ATOM 668 N N . ILE A 1 85 ? -4.604 -8.576 30.453 1.00 88.12 85 ILE A N 1
ATOM 669 C CA . ILE A 1 85 ? -4.589 -9.869 31.147 1.00 88.12 85 ILE A CA 1
ATOM 670 C C . ILE A 1 85 ? -3.800 -9.713 32.451 1.00 88.12 85 ILE A C 1
ATOM 672 O O . ILE A 1 85 ? -2.639 -9.304 32.448 1.00 88.12 85 ILE A O 1
ATOM 676 N N . VAL A 1 86 ? -4.450 -10.027 33.569 1.00 90.44 86 VAL A N 1
ATOM 677 C CA . VAL A 1 86 ? -3.847 -10.017 34.911 1.00 90.44 86 VAL A CA 1
ATOM 678 C C . VAL A 1 86 ? -3.721 -11.421 35.491 1.00 90.44 86 VAL A C 1
ATOM 680 O O . VAL A 1 86 ? -2.954 -11.631 36.426 1.00 90.44 86 VAL A O 1
ATOM 683 N N . TYR A 1 87 ? -4.450 -12.388 34.934 1.00 87.94 87 TYR A N 1
ATOM 684 C CA . TYR A 1 87 ? -4.377 -13.783 35.337 1.00 87.94 87 TYR A CA 1
ATOM 685 C C . TYR A 1 87 ? -4.716 -14.700 34.167 1.00 87.94 87 TYR A C 1
ATOM 687 O O . TYR A 1 87 ? -5.680 -14.464 33.443 1.00 87.94 87 TYR A O 1
ATOM 695 N N . LEU A 1 88 ? -3.952 -15.776 34.016 1.00 88.38 88 LEU A N 1
ATOM 696 C CA . LEU A 1 88 ? -4.217 -16.836 33.054 1.00 88.38 88 LEU A CA 1
ATOM 697 C C . LEU A 1 88 ? -3.876 -18.164 33.719 1.00 88.38 88 LEU A C 1
ATOM 699 O O . LEU A 1 88 ? -2.739 -18.370 34.147 1.00 88.38 88 LEU A O 1
ATOM 703 N N . ARG A 1 89 ? -4.848 -19.073 33.815 1.00 83.31 89 ARG A N 1
ATOM 704 C CA . ARG A 1 89 ? -4.597 -20.417 34.341 1.00 83.31 89 ARG A CA 1
ATOM 705 C C . ARG A 1 89 ? -5.492 -21.453 33.692 1.00 83.31 89 ARG A C 1
ATOM 707 O O . ARG A 1 89 ? -6.689 -21.246 33.517 1.00 83.31 89 ARG A O 1
ATOM 714 N N . ARG A 1 90 ? -4.902 -22.604 33.387 1.00 82.81 90 ARG A N 1
ATOM 715 C CA . ARG A 1 90 ? -5.623 -23.778 32.904 1.00 82.81 90 ARG A CA 1
ATOM 716 C C . ARG A 1 90 ? -5.996 -24.684 34.076 1.00 82.81 90 ARG A C 1
ATOM 718 O O . ARG A 1 90 ? -5.123 -25.094 34.840 1.00 82.81 90 ARG A O 1
ATOM 725 N N . PHE A 1 91 ? -7.286 -24.979 34.195 1.00 79.94 91 PHE A N 1
ATOM 726 C CA . PHE A 1 91 ? -7.829 -26.040 35.042 1.00 79.94 91 PHE A CA 1
ATOM 727 C C . PHE A 1 91 ? -8.361 -27.153 34.125 1.00 79.94 91 PHE A C 1
ATOM 729 O O . PHE A 1 91 ? -7.628 -27.632 33.262 1.00 79.94 91 PHE A O 1
ATOM 736 N N . THR A 1 92 ? -9.635 -27.527 34.255 1.00 79.94 92 THR A N 1
ATOM 737 C CA . THR A 1 92 ? -10.366 -28.303 33.240 1.00 79.94 92 THR A CA 1
ATOM 738 C C . THR A 1 92 ? -10.658 -27.460 31.992 1.00 79.94 92 THR A C 1
ATOM 740 O O . THR A 1 92 ? -10.580 -27.963 30.876 1.00 79.94 92 THR A O 1
ATOM 743 N N . SER A 1 93 ? -10.896 -26.158 32.176 1.00 77.75 93 SER A N 1
ATOM 744 C CA . SER A 1 93 ? -10.968 -25.134 31.125 1.00 77.75 93 SER A CA 1
ATOM 745 C C . SER A 1 93 ? -9.935 -24.031 31.377 1.00 77.75 93 SER A C 1
ATOM 747 O O . SER A 1 93 ? -9.431 -23.876 32.496 1.00 77.75 93 SER A O 1
ATOM 749 N N . THR A 1 94 ? -9.593 -23.264 30.341 1.00 83.81 94 THR A N 1
ATOM 750 C CA . THR A 1 94 ? -8.698 -22.108 30.483 1.00 83.81 94 THR A CA 1
ATOM 751 C C . THR A 1 94 ? -9.484 -20.922 31.025 1.00 83.81 94 THR A C 1
ATOM 753 O O . THR A 1 94 ? -10.467 -20.506 30.422 1.00 83.81 94 THR A O 1
ATOM 756 N N . VAL A 1 95 ? -9.051 -20.380 32.161 1.00 86.00 95 VAL A N 1
ATOM 757 C CA . VAL A 1 95 ? -9.643 -19.194 32.785 1.00 86.00 95 VAL A CA 1
ATOM 758 C C . VAL A 1 95 ? -8.700 -18.014 32.586 1.00 86.00 95 VAL A C 1
ATOM 760 O O . VAL A 1 95 ? -7.513 -18.095 32.918 1.00 86.00 95 VAL A O 1
ATOM 763 N N . VAL A 1 96 ? -9.240 -16.915 32.065 1.00 88.50 96 VAL A N 1
ATOM 764 C CA . VAL A 1 96 ? -8.530 -15.647 31.871 1.00 88.50 96 VAL A CA 1
ATOM 765 C C . VAL A 1 96 ? -9.202 -14.589 32.734 1.00 88.50 96 VAL A C 1
ATOM 767 O O . VAL A 1 96 ? -10.414 -14.414 32.648 1.00 88.50 96 VAL A O 1
ATOM 770 N N . ALA A 1 97 ? -8.430 -13.867 33.545 1.00 89.19 97 ALA A N 1
ATOM 771 C CA . ALA A 1 97 ? -8.893 -12.640 34.179 1.00 89.19 97 ALA A CA 1
ATOM 772 C C . ALA A 1 97 ? -8.192 -11.437 33.549 1.00 89.19 97 ALA A C 1
ATOM 774 O O . ALA A 1 97 ? -6.964 -11.408 33.408 1.00 89.19 97 ALA A O 1
ATOM 775 N N . MET A 1 98 ? -8.977 -10.433 33.194 1.00 89.44 98 MET A N 1
ATOM 776 C CA . MET A 1 98 ? -8.528 -9.207 32.558 1.00 89.44 98 MET A CA 1
ATOM 777 C C . MET A 1 98 ? -8.987 -8.006 33.369 1.00 89.44 98 MET A C 1
ATOM 779 O O . MET A 1 98 ? -10.109 -7.978 33.859 1.00 89.44 98 MET A O 1
ATOM 783 N N . ARG A 1 99 ? -8.127 -7.001 33.495 1.00 90.00 99 ARG A N 1
ATOM 784 C CA . ARG A 1 99 ? -8.457 -5.723 34.120 1.00 90.00 99 ARG A CA 1
ATOM 785 C C . ARG A 1 99 ? -8.842 -4.710 33.046 1.00 90.00 99 ARG A C 1
ATOM 787 O O . ARG A 1 99 ? -8.076 -4.537 32.095 1.00 90.00 99 ARG A O 1
ATOM 794 N N . LYS A 1 100 ? -9.972 -4.022 33.229 1.00 89.25 100 LYS A N 1
ATOM 795 C CA . LYS A 1 100 ? -10.372 -2.874 32.404 1.00 89.25 100 LYS A CA 1
ATOM 796 C C . LYS A 1 100 ? -9.430 -1.705 32.686 1.00 89.25 100 LYS A C 1
ATOM 798 O O . LYS A 1 100 ? -9.304 -1.274 33.829 1.00 89.25 100 LYS A O 1
ATOM 803 N N . MET A 1 101 ? -8.740 -1.212 31.668 1.00 85.50 101 MET A N 1
ATOM 804 C CA . MET A 1 101 ? -7.749 -0.134 31.786 1.00 85.50 101 MET A CA 1
ATOM 805 C C . MET A 1 101 ? -8.331 1.243 31.451 1.00 85.50 101 MET A C 1
ATOM 807 O O . MET A 1 101 ? -7.768 2.255 31.854 1.00 85.50 101 MET A O 1
ATOM 811 N N . GLY A 1 102 ? -9.461 1.280 30.747 1.00 82.31 102 GLY A N 1
ATOM 812 C CA . GLY A 1 102 ? -10.143 2.498 30.327 1.00 82.31 102 GLY A CA 1
ATOM 813 C C . GLY A 1 102 ? -11.498 2.179 29.690 1.00 82.31 102 GLY A C 1
ATOM 814 O O . GLY A 1 102 ? -11.835 0.995 29.555 1.00 82.31 102 GLY A O 1
ATOM 815 N N . PRO A 1 103 ? -12.285 3.202 29.319 1.00 74.81 103 PRO A N 1
ATOM 816 C CA . PRO A 1 103 ? -13.521 2.994 28.570 1.00 74.81 103 PRO A CA 1
ATOM 817 C C . PRO A 1 103 ? -13.221 2.221 27.283 1.00 74.81 103 PRO A C 1
ATOM 819 O O . PRO A 1 103 ? -12.136 2.386 26.709 1.00 74.81 103 PRO A O 1
ATOM 822 N N . ALA A 1 104 ? -14.150 1.372 26.830 1.00 64.50 104 ALA A N 1
ATOM 823 C CA . ALA A 1 104 ? -14.075 0.885 25.463 1.00 64.50 104 ALA A CA 1
ATOM 824 C C . ALA A 1 104 ? -13.921 2.097 24.549 1.00 64.50 104 ALA A C 1
ATOM 826 O O . ALA A 1 104 ? -14.664 3.075 24.654 1.00 64.50 104 ALA A O 1
ATOM 827 N N . VAL A 1 105 ? -12.932 2.036 23.662 1.00 55.41 105 VAL A N 1
ATOM 828 C CA . VAL A 1 105 ? -12.907 2.921 22.510 1.00 55.41 105 VAL A CA 1
ATOM 829 C C . VAL A 1 105 ? -14.129 2.509 21.708 1.00 55.41 105 VAL A C 1
ATOM 831 O O . VAL A 1 105 ? -14.085 1.548 20.940 1.00 55.41 105 VAL A O 1
ATOM 834 N N . THR A 1 106 ? -15.257 3.175 21.954 1.00 42.59 106 THR A N 1
ATOM 835 C CA . THR A 1 106 ? -16.350 3.175 21.007 1.00 42.59 106 THR A CA 1
ATOM 836 C C . THR A 1 106 ? -15.703 3.562 19.696 1.00 42.59 106 THR A C 1
ATOM 838 O O . THR A 1 106 ? -15.089 4.621 19.573 1.00 42.59 106 THR A O 1
ATOM 841 N N . LEU A 1 107 ? -15.811 2.682 18.708 1.00 37.31 107 LEU A N 1
ATOM 842 C CA . LEU A 1 107 ? -15.476 3.000 17.331 1.00 37.31 107 LEU A CA 1
ATOM 843 C C . LEU A 1 107 ? -16.545 3.971 16.783 1.00 37.31 107 LEU A C 1
ATOM 845 O O . LEU A 1 107 ? -17.094 3.786 15.705 1.00 37.31 107 LEU A O 1
ATOM 849 N N . VAL A 1 108 ? -16.889 5.006 17.557 1.00 30.94 108 VAL A N 1
ATOM 850 C CA . VAL A 1 108 ? -17.460 6.238 17.043 1.00 30.94 108 VAL A CA 1
ATOM 851 C C . VAL A 1 108 ? -16.325 6.834 16.235 1.00 30.94 108 VAL A C 1
ATOM 853 O O . VAL A 1 108 ? -15.266 7.164 16.761 1.00 30.94 108 VAL A O 1
ATOM 856 N N . ASN A 1 109 ? -16.534 6.796 14.925 1.00 38.34 109 ASN A N 1
ATOM 857 C CA . ASN A 1 109 ? -15.581 7.126 13.885 1.00 38.34 109 ASN A CA 1
ATOM 858 C C . ASN A 1 109 ? -14.543 8.186 14.286 1.00 38.34 109 ASN A C 1
ATOM 860 O O . ASN A 1 109 ? -14.888 9.312 14.639 1.00 38.34 109 ASN A O 1
ATOM 864 N N . SER A 1 110 ? -13.284 7.789 14.074 1.00 37.66 110 SER A N 1
ATOM 865 C CA . SER A 1 110 ? -12.004 8.509 14.171 1.00 37.66 110 SER A CA 1
ATOM 866 C C . SER A 1 110 ? -11.415 8.666 15.584 1.00 37.66 110 SER A C 1
ATOM 868 O O . SER A 1 110 ? -11.964 9.364 16.431 1.00 37.66 110 SER A O 1
ATOM 870 N N . PRO A 1 111 ? -10.272 7.989 15.838 1.00 42.12 111 PRO A N 1
ATOM 871 C CA . PRO A 1 111 ? -8.969 8.588 15.513 1.00 42.12 111 PRO A CA 1
ATOM 872 C C . PRO A 1 111 ? -7.956 7.609 14.875 1.00 42.12 111 PRO A C 1
ATOM 874 O O . PRO A 1 111 ? -7.890 6.441 15.244 1.00 42.12 111 PRO A O 1
ATOM 877 N N . THR A 1 112 ? -7.164 8.102 13.910 1.00 37.19 112 THR A N 1
ATOM 878 C CA . THR A 1 112 ? -6.120 7.366 13.148 1.00 37.19 112 THR A CA 1
ATOM 879 C C . THR A 1 112 ? -6.520 5.947 12.789 1.00 37.19 112 THR A C 1
ATOM 881 O O . THR A 1 112 ? -5.959 4.952 13.245 1.00 37.19 112 THR A O 1
ATOM 884 N N . LYS A 1 113 ? -7.534 5.880 11.941 1.00 41.66 113 LYS A N 1
ATOM 885 C CA . LYS A 1 113 ? -7.804 4.703 11.149 1.00 41.66 113 LYS A CA 1
ATOM 886 C C . LYS A 1 113 ? -6.530 4.528 10.291 1.00 41.66 113 LYS A C 1
ATOM 888 O O . LYS A 1 113 ? -6.180 5.376 9.473 1.00 41.66 113 LYS A O 1
ATOM 893 N N . GLN A 1 114 ? -5.684 3.581 10.687 1.00 44.06 114 GLN A N 1
ATOM 894 C CA . GLN A 1 114 ? -4.594 3.119 9.846 1.00 44.06 114 GLN A CA 1
ATOM 895 C C . GLN A 1 114 ? -5.278 2.135 8.921 1.00 44.06 114 GLN A C 1
ATOM 897 O O . GLN A 1 114 ? -5.800 1.130 9.415 1.00 44.06 114 GLN A O 1
ATOM 902 N N . ARG A 1 115 ? -5.328 2.452 7.623 1.00 53.66 115 ARG A N 1
ATOM 903 C CA . ARG A 1 115 ? -6.032 1.621 6.652 1.00 53.66 115 ARG A CA 1
ATOM 904 C C . ARG A 1 115 ? -5.534 0.204 6.860 1.00 53.66 115 ARG A C 1
ATOM 906 O O . ARG A 1 115 ? -4.347 -0.055 6.678 1.00 53.66 115 ARG A O 1
ATOM 913 N N . LEU A 1 116 ? -6.396 -0.705 7.312 1.00 56.81 116 LEU A N 1
ATOM 914 C CA . LEU A 1 116 ? -6.017 -2.105 7.262 1.00 56.81 116 LEU A CA 1
ATOM 915 C C . LEU A 1 116 ? -5.970 -2.430 5.778 1.00 56.81 116 LEU A C 1
ATOM 917 O O . LEU A 1 116 ? -7.010 -2.447 5.111 1.00 56.81 116 LEU A O 1
ATOM 921 N N . CYS A 1 117 ? -4.762 -2.672 5.272 1.00 59.56 117 CYS A N 1
ATOM 922 C CA . CYS A 1 117 ? -4.599 -3.383 4.020 1.00 59.56 117 CYS A CA 1
ATOM 923 C C . CYS A 1 117 ? -5.574 -4.573 4.038 1.00 59.56 117 CYS A C 1
ATOM 925 O O . CYS A 1 117 ? -5.766 -5.200 5.091 1.00 59.56 117 CYS A O 1
ATOM 927 N N . ARG A 1 118 ? -6.240 -4.820 2.902 1.00 57.69 118 ARG A N 1
ATOM 928 C CA . ARG A 1 118 ? -7.306 -5.825 2.694 1.00 57.69 118 ARG A CA 1
ATOM 929 C C . ARG A 1 118 ? -8.763 -5.399 2.931 1.00 57.69 118 ARG A C 1
ATOM 931 O O . ARG A 1 118 ? -9.647 -6.093 2.432 1.00 57.69 118 ARG A O 1
ATOM 938 N N . VAL A 1 119 ? -9.061 -4.287 3.609 1.00 64.19 119 VAL A N 1
ATOM 939 C CA . VAL A 1 119 ? -10.436 -3.739 3.608 1.00 64.19 119 VAL A CA 1
ATOM 940 C C . VAL A 1 119 ? -10.578 -2.812 2.404 1.00 64.19 119 VAL A C 1
ATOM 942 O O . VAL A 1 119 ? -10.220 -1.638 2.459 1.00 64.19 119 VAL A O 1
ATOM 945 N N . THR A 1 120 ? -11.062 -3.355 1.289 1.00 68.00 120 THR A N 1
ATOM 946 C CA . THR A 1 120 ? -11.326 -2.581 0.069 1.00 68.00 120 THR A CA 1
ATOM 947 C C . THR A 1 120 ? -12.766 -2.762 -0.383 1.00 68.00 120 THR A C 1
ATOM 949 O O . THR A 1 120 ? -13.437 -3.722 -0.006 1.00 68.00 120 THR A O 1
ATOM 952 N N . THR A 1 121 ? -13.265 -1.804 -1.157 1.00 74.44 121 THR A N 1
ATOM 953 C CA . THR A 1 121 ? -14.593 -1.899 -1.760 1.00 74.44 121 THR A CA 1
ATOM 954 C C . THR A 1 121 ? -14.617 -3.016 -2.803 1.00 74.44 121 THR A C 1
ATOM 956 O O . THR A 1 121 ? -13.592 -3.341 -3.410 1.00 74.44 121 THR A O 1
ATOM 959 N N . GLU A 1 122 ? -15.794 -3.593 -3.052 1.00 78.81 122 GLU A N 1
ATOM 960 C CA . GLU A 1 122 ? -15.968 -4.610 -4.100 1.00 78.81 122 GLU A CA 1
ATOM 961 C C . GLU A 1 122 ? -15.522 -4.086 -5.472 1.00 78.81 122 GLU A C 1
ATOM 963 O O . GLU A 1 122 ? -14.869 -4.808 -6.223 1.00 78.81 122 GLU A O 1
ATOM 968 N N . ALA A 1 123 ? -15.777 -2.802 -5.752 1.00 79.19 123 ALA A N 1
ATOM 969 C CA . ALA A 1 123 ? -15.332 -2.124 -6.966 1.00 79.19 123 ALA A CA 1
ATOM 970 C C . ALA A 1 123 ? -13.798 -2.090 -7.087 1.00 79.19 123 ALA A C 1
ATOM 972 O O . ALA A 1 123 ? -13.258 -2.477 -8.122 1.00 79.19 123 ALA A O 1
ATOM 973 N N . LYS A 1 124 ? -13.080 -1.719 -6.014 1.00 82.50 124 LYS A N 1
ATOM 974 C CA . LYS A 1 124 ? -11.608 -1.733 -6.007 1.00 82.50 124 LYS A CA 1
ATOM 975 C C . LYS A 1 124 ? -11.073 -3.161 -6.135 1.00 82.50 124 LYS A C 1
ATOM 977 O O . LYS A 1 124 ? -10.150 -3.396 -6.901 1.00 82.50 124 LYS A O 1
ATOM 982 N N . THR A 1 125 ? -11.684 -4.135 -5.461 1.00 84.50 125 THR A N 1
ATOM 983 C CA . THR A 1 125 ? -11.289 -5.549 -5.593 1.00 84.50 125 THR A CA 1
ATOM 984 C C . THR A 1 125 ? -11.473 -6.063 -7.025 1.00 84.50 125 THR A C 1
ATOM 986 O O . THR A 1 125 ? -10.639 -6.821 -7.519 1.00 84.50 125 THR A O 1
ATOM 989 N N . ALA A 1 126 ? -12.548 -5.663 -7.709 1.00 86.12 126 ALA A N 1
ATOM 990 C CA . ALA A 1 126 ? -12.770 -5.998 -9.113 1.00 86.12 126 ALA A CA 1
ATOM 991 C C . ALA A 1 126 ? -11.741 -5.317 -10.030 1.00 86.12 126 ALA A C 1
ATOM 993 O O . ALA A 1 126 ? -11.171 -5.985 -10.891 1.00 86.12 126 ALA A O 1
ATOM 994 N N . ALA A 1 127 ? -11.444 -4.035 -9.797 1.00 86.69 127 ALA A N 1
ATOM 995 C CA . ALA A 1 127 ? -10.439 -3.292 -10.552 1.00 86.69 127 ALA A CA 1
ATOM 996 C C . ALA A 1 127 ? -9.034 -3.898 -10.397 1.00 86.69 127 ALA A C 1
ATOM 998 O O . ALA A 1 127 ? -8.351 -4.119 -11.391 1.00 86.69 127 ALA A O 1
ATOM 999 N N . LEU A 1 128 ? -8.634 -4.287 -9.182 1.00 87.38 128 LEU A N 1
ATOM 1000 C CA . LEU A 1 128 ? -7.334 -4.923 -8.926 1.00 87.38 128 LEU A CA 1
ATOM 1001 C C . LEU A 1 128 ? -7.144 -6.244 -9.694 1.00 87.38 128 LEU A C 1
ATOM 1003 O O . LEU A 1 128 ? -6.024 -6.580 -10.064 1.00 87.38 128 LEU A O 1
ATOM 1007 N N . LYS A 1 129 ? -8.225 -6.984 -9.978 1.00 86.75 129 LYS A N 1
ATOM 1008 C CA . LYS A 1 129 ? -8.173 -8.190 -10.830 1.00 86.75 129 LYS A CA 1
ATOM 1009 C C . LYS A 1 129 ? -7.988 -7.869 -12.315 1.00 86.75 129 LYS A C 1
ATOM 1011 O O . LYS A 1 129 ? -7.610 -8.753 -13.074 1.00 86.75 129 LYS A O 1
ATOM 1016 N N . GLY A 1 130 ? -8.308 -6.644 -12.730 1.00 84.81 130 GLY A N 1
ATOM 1017 C CA . GLY A 1 130 ? -8.189 -6.170 -14.106 1.00 84.81 130 GLY A CA 1
ATOM 1018 C C . GLY A 1 130 ? -6.815 -5.601 -14.463 1.00 84.81 130 GLY A C 1
ATOM 1019 O O . GLY A 1 130 ? -6.580 -5.370 -15.652 1.00 84.81 130 GLY A O 1
ATOM 1020 N N . LEU A 1 131 ? -5.938 -5.394 -13.470 1.00 87.81 131 LEU A N 1
ATOM 1021 C CA . LEU A 1 131 ? -4.565 -4.907 -13.649 1.00 87.81 131 LEU A CA 1
ATOM 1022 C C . LEU A 1 131 ? -3.762 -5.798 -14.604 1.00 87.81 131 LEU A C 1
ATOM 1024 O O . LEU A 1 131 ? -4.065 -6.978 -14.781 1.00 87.81 131 LEU A O 1
ATOM 1028 N N . GLU A 1 132 ? -2.732 -5.235 -15.231 1.00 85.75 132 GLU A N 1
ATOM 1029 C CA . GLU A 1 132 ? -1.833 -5.991 -16.102 1.00 85.75 132 GLU A CA 1
ATOM 1030 C C . GLU A 1 132 ? -1.105 -7.113 -15.351 1.00 85.75 132 GLU A C 1
ATOM 1032 O O . GLU A 1 132 ? -0.858 -7.016 -14.153 1.00 85.75 132 GLU A O 1
ATOM 1037 N N . ASP A 1 133 ? -0.758 -8.202 -16.030 1.00 83.56 133 ASP A N 1
ATOM 1038 C CA . ASP A 1 133 ? 0.024 -9.260 -15.393 1.00 83.56 133 ASP A CA 1
ATOM 1039 C C . ASP A 1 133 ? 1.481 -8.829 -15.209 1.00 83.56 133 ASP A C 1
ATOM 1041 O O . ASP A 1 133 ? 2.052 -8.104 -16.025 1.00 83.56 133 ASP A O 1
ATOM 1045 N N . VAL A 1 134 ? 2.099 -9.304 -14.125 1.00 83.44 134 VAL A N 1
ATOM 1046 C CA . VAL A 1 134 ? 3.513 -9.036 -13.861 1.00 83.44 134 VAL A CA 1
ATOM 1047 C C . VAL A 1 134 ? 4.368 -9.696 -14.940 1.00 83.44 134 VAL A C 1
ATOM 1049 O O . VAL A 1 134 ? 4.222 -10.889 -15.218 1.00 83.44 134 VAL A O 1
ATOM 1052 N N . MET A 1 135 ? 5.300 -8.953 -15.535 1.00 80.38 135 MET A N 1
ATOM 1053 C CA . MET A 1 135 ? 6.279 -9.576 -16.417 1.00 80.38 135 MET A CA 1
ATOM 1054 C C . MET A 1 135 ? 7.195 -10.461 -15.578 1.00 80.38 135 MET A C 1
ATOM 1056 O O . MET A 1 135 ? 7.777 -10.001 -14.600 1.00 80.38 135 MET A O 1
ATOM 1060 N N . LEU A 1 136 ? 7.312 -11.736 -15.949 1.00 82.06 136 LEU A N 1
ATOM 1061 C CA . LEU A 1 136 ? 8.158 -12.711 -15.248 1.00 82.06 136 LEU A CA 1
ATOM 1062 C C . LEU A 1 136 ? 9.631 -12.613 -15.646 1.00 82.06 136 LEU A C 1
ATOM 1064 O O . LEU A 1 136 ? 10.497 -13.162 -14.966 1.00 82.06 136 LEU A O 1
ATOM 1068 N N . GLU A 1 137 ? 9.920 -11.890 -16.725 1.00 74.50 137 GLU A N 1
ATOM 1069 C CA . GLU A 1 137 ? 11.268 -11.635 -17.210 1.00 74.50 137 GLU A CA 1
ATOM 1070 C C . GLU A 1 137 ? 11.491 -10.125 -17.367 1.00 74.50 137 GLU A C 1
ATOM 1072 O O . GLU A 1 137 ? 10.587 -9.418 -17.825 1.00 74.50 137 GLU A O 1
ATOM 1077 N N . PRO A 1 138 ? 12.688 -9.607 -17.032 1.00 68.81 138 PRO A N 1
ATOM 1078 C CA . PRO A 1 138 ? 13.024 -8.217 -17.297 1.00 68.81 138 PRO A CA 1
ATOM 1079 C C . PRO A 1 138 ? 12.945 -7.911 -18.803 1.00 68.81 138 PRO A C 1
ATOM 1081 O O . PRO A 1 138 ? 13.434 -8.706 -19.617 1.00 68.81 138 PRO A O 1
ATOM 1084 N N . PRO A 1 139 ? 12.392 -6.755 -19.207 1.00 67.31 139 PRO A N 1
ATOM 1085 C CA . PRO A 1 139 ? 12.306 -6.387 -20.607 1.00 67.31 139 PRO A CA 1
ATOM 1086 C C . PRO A 1 139 ? 13.714 -6.224 -21.186 1.00 67.31 139 PRO A C 1
ATOM 1088 O O . PRO A 1 139 ? 14.606 -5.612 -20.594 1.00 67.31 139 PRO A O 1
ATOM 1091 N N . ARG A 1 140 ? 13.931 -6.775 -22.386 1.00 67.44 140 ARG A N 1
ATOM 1092 C CA . ARG A 1 140 ? 15.200 -6.607 -23.113 1.00 67.44 140 ARG A CA 1
ATO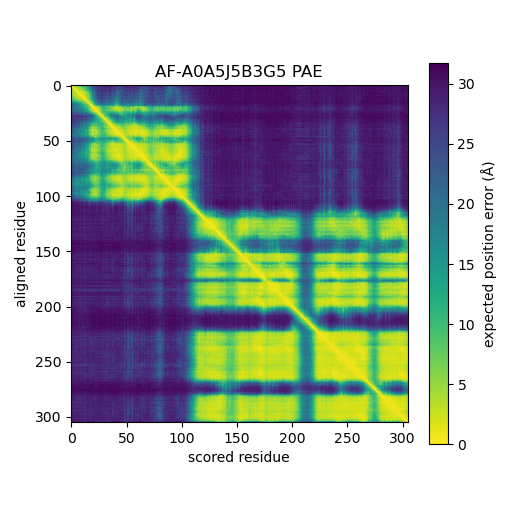M 1093 C C . ARG A 1 140 ? 15.437 -5.109 -23.347 1.00 67.44 140 ARG A C 1
ATOM 1095 O O . ARG A 1 140 ? 14.497 -4.397 -23.682 1.00 67.44 140 ARG A O 1
ATOM 1102 N N . ARG A 1 141 ? 16.686 -4.630 -23.246 1.00 56.72 141 ARG A N 1
ATOM 1103 C CA . ARG A 1 141 ? 17.069 -3.193 -23.326 1.00 56.72 141 ARG A CA 1
ATOM 1104 C C . ARG A 1 141 ? 16.416 -2.381 -24.462 1.00 56.72 141 ARG A C 1
ATOM 1106 O O . ARG A 1 141 ? 16.235 -1.179 -24.307 1.00 56.72 141 ARG A O 1
ATOM 1113 N N . ALA A 1 142 ? 16.090 -3.007 -25.595 1.00 50.19 142 ALA A N 1
ATOM 1114 C CA . ALA A 1 142 ? 15.408 -2.348 -26.713 1.00 50.19 142 ALA A CA 1
ATOM 1115 C C . ALA A 1 142 ? 13.941 -1.977 -26.408 1.00 50.19 142 ALA A C 1
ATOM 1117 O O . ALA A 1 142 ? 13.448 -0.985 -26.932 1.00 50.19 142 ALA A O 1
ATOM 1118 N N . LEU A 1 143 ? 13.269 -2.751 -25.550 1.00 52.16 143 LEU A N 1
ATOM 1119 C CA . LEU A 1 143 ? 11.884 -2.547 -25.122 1.00 52.16 143 LEU A CA 1
ATOM 1120 C C . LEU A 1 143 ? 11.794 -1.620 -23.900 1.00 52.16 143 LEU A C 1
ATOM 1122 O O . LEU A 1 143 ? 10.883 -0.803 -23.832 1.00 52.16 143 LEU A O 1
ATOM 1126 N N . ALA A 1 144 ? 12.776 -1.687 -22.991 1.00 52.09 144 ALA A N 1
ATOM 1127 C CA . ALA A 1 144 ? 12.854 -0.806 -21.819 1.00 52.09 144 ALA A CA 1
ATOM 1128 C C . ALA A 1 144 ? 12.935 0.685 -22.200 1.00 52.09 144 ALA A C 1
ATOM 1130 O O . ALA A 1 144 ? 12.366 1.519 -21.521 1.00 52.09 144 ALA A O 1
ATOM 1131 N N . LYS A 1 145 ? 13.575 1.020 -23.331 1.00 50.56 145 LYS A N 1
ATOM 1132 C CA . LYS A 1 145 ? 13.660 2.402 -23.847 1.00 50.56 145 LYS A CA 1
ATOM 1133 C C . LYS A 1 145 ? 12.439 2.858 -24.647 1.00 50.56 145 LYS A C 1
ATOM 1135 O O . LYS A 1 145 ? 12.414 3.994 -25.117 1.00 50.56 145 LYS A O 1
ATOM 1140 N N . SER A 1 146 ? 11.477 1.973 -24.903 1.00 46.59 146 SER A N 1
ATOM 1141 C CA . SER A 1 146 ? 10.286 2.346 -25.656 1.00 46.59 146 SER A CA 1
ATOM 1142 C C . SER A 1 146 ? 9.229 2.840 -24.678 1.00 46.59 146 SER A C 1
ATOM 1144 O O . SER A 1 146 ? 8.736 2.067 -23.869 1.00 46.59 146 SER A O 1
ATOM 1146 N N . SER A 1 147 ? 8.818 4.102 -24.795 1.00 49.59 147 SER A N 1
ATOM 1147 C CA . SER A 1 147 ? 7.692 4.688 -24.046 1.00 49.59 147 SER A CA 1
ATOM 1148 C C . SER A 1 147 ? 6.358 3.940 -24.226 1.00 49.59 147 SER A C 1
ATOM 1150 O O . SER A 1 147 ? 5.364 4.268 -23.585 1.00 49.59 147 SER A O 1
ATOM 1152 N N . ASN A 1 148 ? 6.323 2.924 -25.093 1.00 49.31 148 ASN A N 1
ATOM 1153 C CA . ASN A 1 148 ? 5.180 2.050 -25.309 1.00 49.31 148 ASN A CA 1
ATOM 1154 C C . ASN A 1 148 ? 4.919 1.091 -24.139 1.00 49.31 148 ASN A C 1
ATOM 1156 O O . ASN A 1 148 ? 3.763 0.754 -23.924 1.00 49.31 148 ASN A O 1
ATOM 1160 N N . SER A 1 149 ? 5.930 0.688 -23.359 1.00 51.62 149 SER A N 1
ATOM 1161 C CA . SER A 1 149 ? 5.722 -0.187 -22.189 1.00 51.62 149 SER A CA 1
ATOM 1162 C C . SER A 1 149 ? 4.933 0.502 -21.068 1.00 51.62 149 SER A C 1
ATOM 1164 O O . SER A 1 149 ? 4.168 -0.154 -20.370 1.00 51.62 149 SER A O 1
ATOM 1166 N N . LEU A 1 150 ? 5.051 1.828 -20.934 1.00 56.72 150 LEU A N 1
ATOM 1167 C CA . LEU A 1 150 ? 4.260 2.623 -19.983 1.00 56.72 150 LEU A CA 1
ATOM 1168 C C . LEU A 1 150 ? 2.808 2.825 -20.455 1.00 56.72 150 LEU A C 1
ATOM 1170 O O . LEU A 1 150 ? 1.912 2.978 -19.633 1.00 56.72 150 LEU A O 1
ATOM 1174 N N . LYS A 1 151 ? 2.555 2.780 -21.772 1.00 56.91 151 LYS A N 1
ATOM 1175 C CA . LYS A 1 151 ? 1.211 2.948 -22.360 1.00 56.91 151 LYS A CA 1
ATOM 1176 C C . LYS A 1 151 ? 0.296 1.734 -22.186 1.00 56.91 151 LYS A C 1
ATOM 1178 O O . LYS A 1 151 ? -0.901 1.853 -22.424 1.00 56.91 151 LYS A O 1
ATOM 1183 N N . GLU A 1 152 ? 0.839 0.580 -21.803 1.00 68.19 152 GLU A N 1
ATOM 1184 C CA . GLU A 1 152 ? 0.055 -0.640 -21.564 1.00 68.19 152 GLU A CA 1
ATOM 1185 C C . GLU A 1 152 ? -0.377 -0.814 -20.098 1.00 68.19 152 GLU A C 1
ATOM 1187 O O . GLU A 1 152 ? -1.148 -1.727 -19.799 1.00 68.19 152 GLU A O 1
ATOM 1192 N N . MET A 1 153 ? 0.081 0.054 -19.186 1.00 84.56 153 MET A N 1
ATOM 1193 C CA . MET A 1 153 ? -0.319 0.007 -17.777 1.00 84.56 153 MET A CA 1
ATOM 1194 C C . MET A 1 153 ? -1.816 0.278 -17.641 1.00 84.56 153 MET A C 1
ATOM 1196 O O . MET A 1 153 ? -2.331 1.277 -18.145 1.00 84.56 153 MET A O 1
ATOM 1200 N N . LYS A 1 154 ? -2.527 -0.605 -16.938 1.00 89.44 154 LYS A N 1
ATOM 1201 C CA . LYS A 1 154 ? -3.962 -0.444 -16.710 1.00 89.44 154 LYS A CA 1
ATOM 1202 C C . LYS A 1 154 ? -4.178 0.282 -15.394 1.00 89.44 154 LYS A C 1
ATOM 1204 O O . LYS A 1 154 ? -4.245 -0.342 -14.343 1.00 89.44 154 LYS A O 1
ATOM 1209 N N . LEU A 1 155 ? -4.273 1.600 -15.469 1.00 91.19 155 LEU A N 1
ATOM 1210 C CA . LEU A 1 155 ? -4.306 2.458 -14.291 1.00 91.19 155 LEU A CA 1
ATOM 1211 C C . LEU A 1 155 ? -5.641 2.349 -13.546 1.00 91.19 155 LEU A C 1
ATOM 1213 O O . LEU A 1 155 ? -6.716 2.204 -14.138 1.00 91.19 155 LEU A O 1
ATOM 1217 N N . LEU A 1 156 ? -5.569 2.420 -12.222 1.00 90.25 156 LEU A N 1
ATOM 1218 C CA . LEU A 1 156 ? -6.684 2.172 -11.320 1.00 90.25 156 LEU A CA 1
ATOM 1219 C C . LEU A 1 156 ? -7.892 3.100 -11.566 1.00 90.25 156 LEU A C 1
ATOM 1221 O O . LEU A 1 156 ? -9.005 2.566 -11.605 1.00 90.25 156 LEU A O 1
ATOM 1225 N N . PRO A 1 157 ? -7.736 4.420 -11.826 1.00 89.75 157 PRO A N 1
ATOM 1226 C CA . PRO A 1 157 ? -8.876 5.293 -12.130 1.00 89.75 157 PRO A CA 1
ATOM 1227 C C . PRO A 1 157 ? -9.634 4.891 -13.404 1.00 89.75 157 PRO A C 1
ATOM 1229 O O . PRO A 1 157 ? -10.846 5.080 -13.510 1.00 89.75 157 PRO A O 1
ATOM 1232 N N . ASP A 1 158 ? -8.944 4.315 -14.393 1.00 89.38 158 ASP A N 1
ATOM 1233 C CA . ASP A 1 158 ? -9.580 3.838 -15.625 1.00 89.38 158 ASP A CA 1
ATOM 1234 C C . ASP A 1 158 ? -10.319 2.514 -15.409 1.00 89.38 158 ASP A C 1
ATOM 1236 O O . ASP A 1 158 ? -11.413 2.326 -15.941 1.00 89.38 158 ASP A O 1
ATOM 1240 N N . LEU A 1 159 ? -9.757 1.619 -14.593 1.00 87.50 159 LEU A N 1
ATOM 1241 C CA . LEU A 1 159 ? -10.368 0.330 -14.257 1.00 87.50 159 LEU A CA 1
ATOM 1242 C C . LEU A 1 159 ? -11.578 0.467 -13.329 1.00 87.50 159 LEU A C 1
ATOM 1244 O O . LEU A 1 159 ? -12.540 -0.292 -13.455 1.00 87.50 159 LEU A O 1
ATOM 1248 N N . MET A 1 160 ? -11.530 1.410 -12.388 1.00 84.44 160 MET A N 1
ATOM 1249 C CA . MET A 1 160 ? -12.643 1.686 -11.480 1.00 84.44 160 MET A CA 1
ATOM 1250 C C . MET A 1 160 ? -13.765 2.466 -12.169 1.00 84.44 160 MET A C 1
ATOM 1252 O O . MET A 1 160 ? -14.920 2.358 -11.753 1.00 84.44 160 MET A O 1
ATOM 1256 N N . GLY A 1 161 ? -13.441 3.229 -13.219 1.00 78.00 161 GLY A N 1
ATOM 1257 C CA . GLY A 1 161 ? -14.395 4.107 -13.891 1.00 78.00 161 GLY A CA 1
ATOM 1258 C C . GLY A 1 161 ? -14.951 5.194 -12.967 1.00 78.00 161 GLY A C 1
ATOM 1259 O O . GLY A 1 161 ? -16.039 5.712 -13.221 1.00 78.00 161 GLY A O 1
ATOM 1260 N N . ASP A 1 162 ? -14.243 5.511 -11.880 1.00 75.69 162 ASP A N 1
ATOM 1261 C CA . ASP A 1 162 ? -14.645 6.514 -10.907 1.00 75.69 162 ASP A CA 1
ATOM 1262 C C . ASP A 1 162 ? -14.107 7.903 -11.286 1.00 75.69 162 ASP A C 1
ATOM 1264 O O . ASP A 1 162 ? -13.119 8.064 -12.002 1.00 75.69 162 ASP A O 1
ATOM 1268 N N . SER A 1 163 ? -14.799 8.953 -10.838 1.00 75.88 163 SER A N 1
ATOM 1269 C CA . SER A 1 163 ? -14.404 10.343 -11.112 1.00 75.88 163 SER A CA 1
ATOM 1270 C C . SER A 1 163 ? -13.283 10.840 -10.194 1.00 75.88 163 SER A C 1
ATOM 1272 O O . SER A 1 163 ? -12.866 11.991 -10.306 1.00 75.88 163 SER A O 1
ATOM 1274 N N . LEU A 1 164 ? -12.835 10.005 -9.247 1.00 83.44 164 LEU A N 1
ATOM 1275 C CA . LEU A 1 164 ? -11.978 10.351 -8.111 1.00 83.44 164 LEU A CA 1
ATOM 1276 C C . LEU A 1 164 ? -12.530 11.480 -7.213 1.00 83.44 164 LEU A C 1
ATOM 1278 O O . LEU A 1 164 ? -11.846 11.894 -6.280 1.00 83.44 164 LEU A O 1
ATOM 1282 N N . GLU A 1 165 ? -13.748 11.988 -7.434 1.00 79.56 165 GLU A N 1
ATOM 1283 C CA . GLU A 1 165 ? -14.333 13.114 -6.681 1.00 79.56 165 GLU A CA 1
ATOM 1284 C C . GLU A 1 165 ? -14.652 12.762 -5.227 1.00 79.56 165 GLU A C 1
ATOM 1286 O O . GLU A 1 165 ? -14.598 13.629 -4.357 1.00 79.56 165 GLU A O 1
ATOM 1291 N N . GLY A 1 166 ? -14.950 11.487 -4.957 1.00 80.38 166 GLY A N 1
ATOM 1292 C CA . GLY A 1 166 ? -15.273 10.989 -3.618 1.00 80.38 166 GLY A CA 1
ATOM 1293 C C . GLY A 1 166 ? -14.104 11.038 -2.629 1.00 80.38 166 GLY A C 1
ATOM 1294 O O . GLY A 1 166 ? -14.324 10.893 -1.427 1.00 80.38 166 GLY A O 1
ATOM 1295 N N . TYR A 1 167 ? -12.878 11.260 -3.113 1.00 85.12 167 TYR A N 1
ATOM 1296 C CA . TYR A 1 167 ? -11.685 11.385 -2.283 1.00 85.12 167 TYR A CA 1
ATOM 1297 C C . TYR A 1 167 ? -11.477 12.816 -1.797 1.00 85.12 167 TYR A C 1
ATOM 1299 O O . TYR A 1 167 ? -11.690 13.793 -2.523 1.00 85.12 167 TYR A O 1
ATOM 1307 N N . ARG A 1 168 ? -11.000 12.944 -0.555 1.00 87.06 168 ARG A N 1
ATOM 1308 C CA . ARG A 1 168 ? -10.764 14.247 0.073 1.00 87.06 168 ARG A CA 1
ATOM 1309 C C . ARG A 1 168 ? -9.645 15.000 -0.641 1.00 87.06 168 ARG A C 1
ATOM 1311 O O . ARG A 1 168 ? -9.807 16.167 -0.996 1.00 87.06 168 ARG A O 1
ATOM 1318 N N . ARG A 1 169 ? -8.516 14.326 -0.842 1.00 91.38 169 ARG A N 1
ATOM 1319 C CA . ARG A 1 169 ? -7.337 14.815 -1.563 1.00 91.38 169 ARG A CA 1
ATOM 1320 C C . ARG A 1 169 ? -6.827 13.720 -2.483 1.00 91.38 169 ARG A C 1
ATOM 1322 O O . ARG A 1 169 ? -7.078 12.543 -2.246 1.00 91.38 169 ARG A O 1
ATOM 1329 N N . ARG A 1 170 ? -6.113 14.126 -3.525 1.00 94.25 170 ARG A N 1
ATOM 1330 C CA . ARG A 1 170 ? -5.397 13.231 -4.430 1.00 94.25 170 ARG A CA 1
ATOM 1331 C C . ARG A 1 170 ? -3.937 13.634 -4.387 1.00 94.25 170 ARG A C 1
ATOM 1333 O O . ARG A 1 170 ? -3.635 14.820 -4.517 1.00 94.25 170 ARG A O 1
ATOM 1340 N N . ILE A 1 171 ? -3.065 12.679 -4.114 1.00 95.50 171 ILE A N 1
ATOM 1341 C CA . ILE A 1 171 ? -1.667 12.931 -3.789 1.00 95.50 171 ILE A CA 1
ATOM 1342 C C . ILE A 1 171 ? -0.810 12.061 -4.695 1.00 95.50 171 ILE A C 1
ATOM 1344 O O . ILE A 1 171 ? -1.060 10.864 -4.813 1.00 95.50 171 ILE A O 1
ATOM 1348 N N . PHE A 1 172 ? 0.204 12.665 -5.304 1.00 95.56 172 PHE A N 1
ATOM 1349 C CA . PHE A 1 172 ? 1.271 11.953 -5.987 1.00 95.56 172 PHE A CA 1
ATOM 1350 C C . PHE A 1 172 ? 2.583 12.137 -5.222 1.00 95.56 172 PHE A C 1
ATOM 1352 O O . PHE A 1 172 ? 2.966 13.263 -4.902 1.00 95.56 172 PHE A O 1
ATOM 1359 N N . ILE A 1 173 ? 3.255 11.034 -4.900 1.00 94.12 173 ILE A N 1
ATOM 1360 C CA . ILE A 1 173 ? 4.517 11.023 -4.153 1.00 94.12 173 ILE A CA 1
ATOM 1361 C C . ILE A 1 173 ? 5.597 10.390 -5.025 1.00 94.12 173 ILE A C 1
ATOM 1363 O O . ILE A 1 173 ? 5.402 9.296 -5.551 1.00 94.12 173 ILE A O 1
ATOM 1367 N N . THR A 1 174 ? 6.744 11.049 -5.151 1.00 90.25 174 THR A N 1
ATOM 1368 C CA . THR A 1 174 ? 7.884 10.548 -5.929 1.00 90.25 174 THR A CA 1
ATOM 1369 C C . THR A 1 174 ? 9.200 10.833 -5.210 1.00 90.25 174 THR A C 1
ATOM 1371 O O . THR A 1 174 ? 9.325 11.832 -4.499 1.00 90.25 174 THR A O 1
ATOM 1374 N N . ASP A 1 175 ? 10.176 9.946 -5.387 1.00 81.31 175 ASP A N 1
ATOM 1375 C CA . ASP A 1 175 ? 11.572 10.130 -4.970 1.00 81.31 175 ASP A CA 1
ATOM 1376 C C . ASP A 1 175 ? 12.438 10.801 -6.048 1.00 81.31 175 ASP A C 1
ATOM 1378 O O . ASP A 1 175 ? 13.567 11.215 -5.790 1.00 81.31 175 ASP A O 1
ATOM 1382 N N . GLU A 1 176 ? 11.895 10.960 -7.255 1.00 76.31 176 GLU A N 1
ATOM 1383 C CA . GLU A 1 176 ? 12.578 11.536 -8.408 1.00 76.31 176 GLU A CA 1
ATOM 1384 C C . GLU A 1 176 ? 11.807 12.727 -8.966 1.00 76.31 176 GLU A C 1
ATOM 1386 O O . GLU A 1 176 ? 10.578 12.720 -9.041 1.00 76.31 176 GLU A O 1
ATOM 1391 N N . ASN A 1 177 ? 12.548 13.761 -9.363 1.00 68.75 177 ASN A N 1
ATOM 1392 C CA . ASN A 1 177 ? 11.967 15.061 -9.661 1.00 68.75 177 ASN A CA 1
ATOM 1393 C C . ASN A 1 177 ? 11.420 15.146 -11.100 1.00 68.75 177 ASN A C 1
ATOM 1395 O O . ASN A 1 177 ? 10.268 14.817 -11.365 1.00 68.75 177 ASN A O 1
ATOM 1399 N N . ASN A 1 178 ? 12.237 15.595 -12.055 1.00 71.69 178 ASN A N 1
ATOM 1400 C CA . ASN A 1 178 ? 11.683 16.223 -13.257 1.00 71.69 178 ASN A CA 1
ATOM 1401 C C . ASN A 1 178 ? 11.025 15.243 -14.242 1.00 71.69 178 ASN A C 1
ATOM 1403 O O . ASN A 1 178 ? 9.941 15.536 -14.731 1.00 71.69 178 ASN A O 1
ATOM 1407 N N . GLY A 1 179 ? 11.634 14.086 -14.520 1.00 82.44 179 GLY A N 1
ATOM 1408 C CA . GLY A 1 179 ? 11.111 13.172 -15.547 1.00 82.44 179 GLY A CA 1
ATOM 1409 C C . GLY A 1 179 ? 9.826 12.449 -15.135 1.00 82.44 179 GLY A C 1
ATOM 1410 O O . GLY A 1 179 ? 8.904 12.303 -15.932 1.00 82.44 179 GLY A O 1
ATOM 1411 N N . VAL A 1 180 ? 9.740 12.027 -13.871 1.00 85.56 180 VAL A N 1
ATOM 1412 C CA . VAL A 1 180 ? 8.590 11.266 -13.358 1.00 85.56 180 VAL A CA 1
ATOM 1413 C C . VAL A 1 180 ? 7.365 12.166 -13.190 1.00 85.56 180 VAL A C 1
ATOM 1415 O O . VAL A 1 180 ? 6.253 11.757 -13.520 1.00 85.56 180 VAL A O 1
ATOM 1418 N N . VAL A 1 181 ? 7.556 13.402 -12.717 1.00 89.00 181 VAL A N 1
ATOM 1419 C CA . VAL A 1 181 ? 6.462 14.374 -12.564 1.00 89.00 181 VAL A CA 1
ATOM 1420 C C . VAL A 1 181 ? 5.884 14.780 -13.922 1.00 89.00 181 VAL A C 1
ATOM 1422 O O . VAL A 1 181 ? 4.665 14.820 -14.075 1.00 89.00 181 VAL A O 1
ATOM 1425 N N . GLU A 1 182 ? 6.733 15.029 -14.923 1.00 89.81 182 GLU A N 1
ATOM 1426 C CA . GLU A 1 182 ? 6.291 15.327 -16.292 1.00 89.81 182 GLU A CA 1
ATOM 1427 C C . GLU A 1 182 ? 5.516 14.147 -16.891 1.00 89.81 182 GLU A C 1
ATOM 1429 O O . GLU A 1 182 ? 4.390 14.319 -17.362 1.00 89.81 182 GLU A O 1
ATOM 1434 N N . TRP A 1 183 ? 6.049 12.927 -16.757 1.00 88.81 183 TRP A N 1
ATOM 1435 C CA . TRP A 1 183 ? 5.345 11.720 -17.182 1.00 88.81 183 TRP A CA 1
ATOM 1436 C C . TRP A 1 183 ? 3.973 11.584 -16.512 1.00 88.81 183 TRP A C 1
ATOM 1438 O O . TRP A 1 183 ? 2.995 11.276 -17.196 1.00 88.81 183 TRP A O 1
ATOM 1448 N N . PHE A 1 184 ? 3.881 11.833 -15.201 1.00 90.88 184 PHE A N 1
ATOM 1449 C CA . PHE A 1 184 ? 2.626 11.736 -14.454 1.00 90.88 184 PHE A CA 1
ATOM 1450 C C . PHE A 1 184 ? 1.583 12.715 -15.000 1.00 90.88 184 PHE A C 1
ATOM 1452 O O . PHE A 1 184 ? 0.434 12.336 -15.215 1.00 90.88 184 PHE A O 1
ATOM 1459 N N . HIS A 1 185 ? 1.986 13.952 -15.297 1.00 90.62 185 HIS A N 1
ATOM 1460 C CA . HIS A 1 185 ? 1.088 14.941 -15.887 1.00 90.62 185 HIS A CA 1
ATOM 1461 C C . HIS A 1 185 ? 0.579 14.553 -17.278 1.00 90.62 185 HIS A C 1
ATOM 1463 O O . HIS A 1 185 ? -0.578 14.828 -17.598 1.00 90.62 185 HIS A O 1
ATOM 1469 N N . GLU A 1 186 ? 1.423 13.929 -18.096 1.00 89.31 186 GLU A N 1
ATOM 1470 C CA . GLU A 1 186 ? 1.087 13.574 -19.476 1.00 89.31 186 GLU A CA 1
ATOM 1471 C C . GLU A 1 186 ? 0.314 12.256 -19.607 1.00 89.31 186 GLU A C 1
ATOM 1473 O O . GLU A 1 186 ? -0.485 12.106 -20.533 1.00 89.31 186 GLU A O 1
ATOM 1478 N N . ASN A 1 187 ? 0.554 11.293 -18.711 1.00 88.25 187 ASN A N 1
ATOM 1479 C CA . ASN A 1 187 ? 0.115 9.907 -18.901 1.00 88.25 187 ASN A CA 1
ATOM 1480 C C . ASN A 1 187 ? -0.878 9.420 -17.838 1.00 88.25 187 ASN A C 1
ATOM 1482 O O . ASN A 1 187 ? -1.626 8.481 -18.109 1.00 88.25 187 ASN A O 1
ATOM 1486 N N . TYR A 1 188 ? -0.921 10.028 -16.647 1.00 91.19 188 TYR A N 1
ATOM 1487 C CA . TYR A 1 188 ? -1.813 9.567 -15.585 1.00 91.19 188 TYR A CA 1
ATOM 1488 C C . TYR A 1 188 ? -3.245 10.121 -15.753 1.00 91.19 188 TYR A C 1
ATOM 1490 O O . TYR A 1 188 ? -3.427 11.335 -15.903 1.00 91.19 188 TYR A O 1
ATOM 1498 N N . PRO A 1 189 ? -4.300 9.282 -15.686 1.00 90.94 189 PRO A N 1
ATOM 1499 C CA . PRO A 1 189 ? -5.683 9.691 -15.889 1.00 90.94 189 PRO A CA 1
ATOM 1500 C C . PRO A 1 189 ? -6.211 10.416 -14.647 1.00 90.94 189 PRO A C 1
ATOM 1502 O O . PRO A 1 189 ? -6.941 9.862 -13.831 1.00 90.94 189 PRO A O 1
ATOM 1505 N N . MET A 1 190 ? -5.896 11.705 -14.528 1.00 89.75 190 MET A N 1
ATOM 1506 C CA . MET A 1 190 ? -6.319 12.541 -13.397 1.00 89.75 190 MET A CA 1
ATOM 1507 C C . MET A 1 190 ? -7.831 12.836 -13.366 1.00 89.75 190 MET A C 1
ATOM 1509 O O . MET A 1 190 ? -8.311 13.417 -12.399 1.00 89.75 190 MET A O 1
ATOM 1513 N N . LYS A 1 191 ? -8.596 12.471 -14.409 1.00 87.62 191 LYS A N 1
ATOM 1514 C CA . LYS A 1 191 ? -10.062 12.674 -14.511 1.00 87.62 191 LYS A CA 1
ATOM 1515 C C . LYS A 1 191 ? -10.512 14.117 -14.217 1.00 87.62 191 LYS A C 1
ATOM 1517 O O . LYS A 1 191 ? -11.539 14.338 -13.582 1.00 87.62 191 LYS A O 1
ATOM 1522 N N . ASN A 1 192 ? -9.745 15.104 -14.691 1.00 86.69 192 ASN A N 1
ATOM 1523 C CA 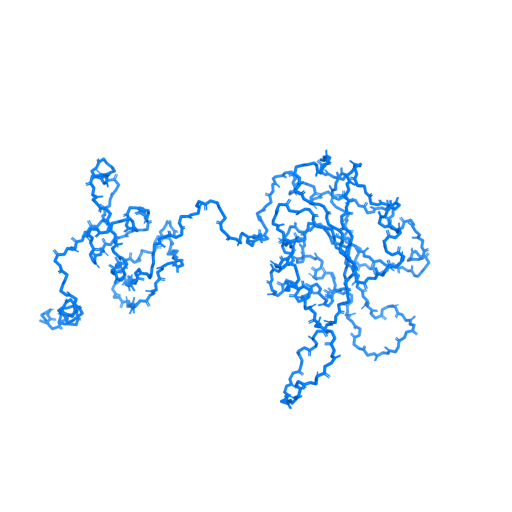. ASN A 1 192 ? -9.942 16.538 -14.416 1.00 86.69 192 ASN A CA 1
ATOM 1524 C C . ASN A 1 192 ? -9.869 16.923 -12.925 1.00 86.69 192 ASN A C 1
ATOM 1526 O O . ASN A 1 192 ? -10.332 17.996 -12.544 1.00 86.69 192 ASN A O 1
ATOM 1530 N N . GLN A 1 193 ? -9.286 16.070 -12.083 1.00 89.62 193 GLN A N 1
ATOM 1531 C CA . GLN A 1 193 ? -9.037 16.361 -10.678 1.00 89.62 193 GLN A CA 1
ATOM 1532 C C . GLN A 1 193 ? -7.633 16.926 -10.468 1.00 89.62 193 GLN A C 1
ATOM 1534 O O . GLN A 1 193 ? -6.700 16.645 -11.218 1.00 89.62 193 GLN A O 1
ATOM 1539 N N . HIS A 1 194 ? -7.479 17.704 -9.401 1.00 92.56 194 HIS A N 1
ATOM 1540 C CA . HIS A 1 194 ? -6.187 18.236 -8.987 1.00 92.56 194 HIS A CA 1
ATOM 1541 C C . HIS A 1 194 ? -5.432 17.232 -8.105 1.00 92.56 194 HIS A C 1
ATOM 1543 O O . HIS A 1 194 ? -5.991 16.730 -7.124 1.00 92.56 194 HIS A O 1
ATOM 1549 N N . PHE A 1 195 ? -4.153 17.009 -8.416 1.00 94.94 195 PHE A N 1
ATOM 1550 C CA . PHE A 1 195 ? -3.227 16.205 -7.620 1.00 94.94 195 PHE A CA 1
ATOM 1551 C C . PHE A 1 195 ? -2.193 17.098 -6.928 1.00 94.94 195 PHE A C 1
ATOM 1553 O O . PHE A 1 195 ? -1.562 17.943 -7.557 1.00 94.94 195 PHE A O 1
ATOM 1560 N N . GLU A 1 196 ? -2.012 16.901 -5.625 1.00 94.88 196 GLU A N 1
ATOM 1561 C CA . GLU A 1 196 ? -0.910 17.489 -4.864 1.00 94.88 196 GLU A CA 1
ATOM 1562 C C . GLU A 1 196 ? 0.344 16.633 -5.056 1.00 94.88 196 GLU A C 1
ATOM 1564 O O . GLU A 1 196 ? 0.331 15.443 -4.741 1.00 94.88 196 GLU A O 1
ATOM 1569 N N . ILE A 1 197 ? 1.420 17.227 -5.568 1.00 93.44 197 ILE A N 1
ATOM 1570 C CA . ILE A 1 197 ? 2.658 16.508 -5.885 1.00 93.44 197 ILE A CA 1
ATOM 1571 C C . ILE A 1 197 ? 3.707 16.786 -4.811 1.00 93.44 197 ILE A C 1
ATOM 1573 O O . ILE A 1 197 ? 4.017 17.943 -4.524 1.00 93.44 197 ILE A O 1
ATOM 1577 N N . TYR A 1 198 ? 4.268 15.720 -4.242 1.00 91.25 198 TYR A N 1
ATOM 1578 C CA . TYR A 1 198 ? 5.348 15.774 -3.264 1.00 91.25 198 TYR A CA 1
ATOM 1579 C C . TYR A 1 198 ? 6.568 15.009 -3.775 1.00 91.25 198 TYR A C 1
ATOM 1581 O O . TYR A 1 198 ? 6.545 13.781 -3.872 1.00 91.25 198 TYR A O 1
ATOM 1589 N N . THR A 1 199 ? 7.648 15.740 -4.042 1.00 88.94 199 THR A N 1
ATOM 1590 C CA . THR A 1 199 ? 8.977 15.161 -4.264 1.00 88.94 199 THR A CA 1
ATOM 1591 C C . THR A 1 199 ? 9.676 15.044 -2.914 1.00 88.94 199 THR A C 1
ATOM 1593 O O . THR A 1 199 ? 9.901 16.058 -2.249 1.00 88.94 199 THR A O 1
ATOM 1596 N N . LEU A 1 200 ? 9.972 13.822 -2.476 1.00 85.06 200 LEU A N 1
ATOM 1597 C CA . LEU A 1 200 ? 10.598 13.552 -1.181 1.00 85.06 200 LEU A CA 1
ATOM 1598 C C . LEU A 1 200 ? 12.028 13.050 -1.380 1.00 85.06 200 LEU A C 1
ATOM 1600 O O . LEU A 1 200 ? 12.273 12.167 -2.193 1.00 85.06 200 LEU A O 1
ATOM 1604 N N . GLU A 1 201 ? 12.965 13.572 -0.593 1.00 75.44 201 GLU A N 1
ATOM 1605 C CA . GLU A 1 201 ? 14.310 13.003 -0.496 1.00 75.44 201 GLU A CA 1
ATOM 1606 C C . GLU A 1 201 ? 14.248 11.770 0.415 1.00 75.44 201 GLU A C 1
ATOM 1608 O O . GLU A 1 201 ? 14.127 11.888 1.637 1.00 75.44 201 GLU A O 1
ATOM 1613 N N . ILE A 1 202 ? 14.251 10.577 -0.186 1.00 69.12 202 ILE A N 1
ATOM 1614 C CA . ILE A 1 202 ? 14.132 9.312 0.543 1.00 69.12 202 ILE A CA 1
ATOM 1615 C C . ILE A 1 202 ? 15.524 8.714 0.759 1.00 69.12 202 ILE A C 1
ATOM 1617 O O . ILE A 1 202 ? 16.122 8.162 -0.161 1.00 69.12 202 ILE A O 1
ATOM 1621 N N . GLU A 1 203 ? 16.029 8.766 1.991 1.00 58.81 203 GLU A N 1
ATOM 1622 C CA . GLU A 1 203 ? 17.193 7.968 2.387 1.00 58.81 203 GLU A CA 1
ATOM 1623 C C . GLU A 1 203 ? 16.746 6.621 2.957 1.00 58.81 203 GLU A C 1
ATOM 1625 O O . GLU A 1 203 ? 15.925 6.549 3.877 1.00 58.81 203 GLU A O 1
ATOM 1630 N N . VAL A 1 204 ? 17.315 5.533 2.435 1.00 56.31 204 VAL A N 1
ATOM 1631 C CA . VAL A 1 204 ? 17.060 4.198 2.972 1.00 56.31 204 VAL A CA 1
ATOM 1632 C C . VAL A 1 204 ? 17.969 3.942 4.170 1.00 56.31 204 VAL A C 1
ATOM 1634 O O . VAL A 1 204 ? 19.191 3.864 4.041 1.00 56.31 204 VAL A O 1
ATOM 1637 N N . CYS A 1 205 ? 17.383 3.767 5.355 1.00 47.94 205 CYS A N 1
ATOM 1638 C CA . CYS A 1 205 ? 18.138 3.352 6.531 1.00 47.94 205 CYS A CA 1
ATOM 1639 C C . CYS A 1 205 ? 18.532 1.872 6.387 1.00 47.94 205 CYS A C 1
ATOM 1641 O O . CYS A 1 205 ? 17.741 0.975 6.684 1.00 47.94 205 CYS A O 1
ATOM 1643 N N . ASN A 1 206 ? 19.764 1.599 5.955 1.00 40.25 206 ASN A N 1
ATOM 1644 C CA . ASN A 1 206 ? 20.331 0.252 6.002 1.00 40.25 206 ASN A CA 1
ATOM 1645 C C . ASN A 1 206 ? 20.505 -0.164 7.470 1.00 40.25 206 ASN A C 1
ATOM 1647 O O . ASN A 1 206 ? 21.459 0.235 8.134 1.00 40.25 206 ASN A O 1
ATOM 1651 N N . ILE A 1 207 ? 19.570 -0.953 7.998 1.00 42.56 207 ILE A N 1
ATOM 1652 C CA . ILE A 1 207 ? 19.709 -1.559 9.324 1.00 42.56 207 ILE A CA 1
ATOM 1653 C C . ILE A 1 207 ? 20.544 -2.834 9.173 1.00 42.56 207 ILE A C 1
ATOM 1655 O O . ILE A 1 207 ? 20.005 -3.934 9.106 1.00 42.56 207 ILE A O 1
ATOM 1659 N N . GLU A 1 208 ? 21.868 -2.680 9.154 1.00 33.19 208 GLU A N 1
ATOM 1660 C CA . GLU A 1 208 ? 22.804 -3.757 9.484 1.00 33.19 208 GLU A CA 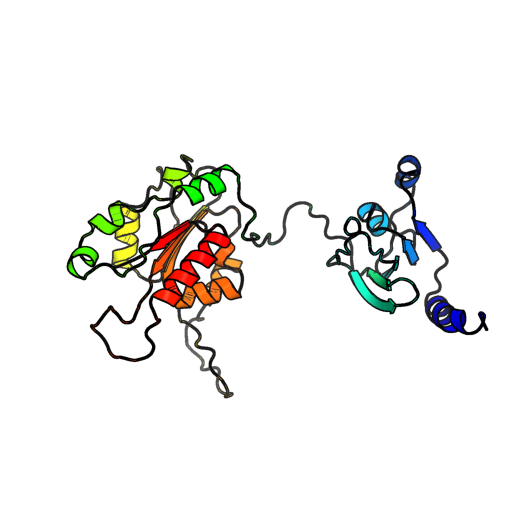1
ATOM 1661 C C . GLU A 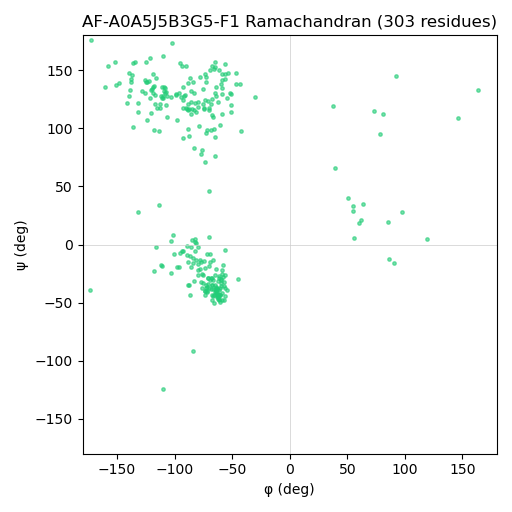1 208 ? 23.746 -3.306 10.615 1.00 33.19 208 GLU A C 1
ATOM 1663 O O . GLU A 1 208 ? 24.605 -2.452 10.446 1.00 33.19 208 GLU A O 1
ATOM 1668 N N . MET A 1 209 ? 23.485 -3.884 11.792 1.00 39.00 209 MET A N 1
ATOM 1669 C CA . MET A 1 209 ? 24.336 -4.129 12.969 1.00 39.00 209 MET A CA 1
ATOM 1670 C C . MET A 1 209 ? 25.408 -3.111 13.437 1.00 39.00 209 MET A C 1
ATOM 1672 O O . MET A 1 209 ? 26.480 -2.987 12.866 1.00 39.00 209 MET A O 1
ATOM 1676 N N . VAL A 1 210 ? 25.174 -2.653 14.681 1.00 37.62 210 VAL A N 1
ATOM 1677 C CA . VAL A 1 210 ? 26.136 -2.364 15.773 1.00 37.62 210 VAL A CA 1
ATOM 1678 C C . VAL A 1 210 ? 27.024 -1.120 15.643 1.00 37.62 210 VAL A C 1
ATOM 1680 O O . VAL A 1 210 ? 27.982 -1.079 14.883 1.00 37.62 210 VAL A O 1
ATOM 1683 N N . GLY A 1 211 ? 26.796 -0.178 16.564 1.00 29.11 211 GLY A N 1
ATOM 1684 C CA . GLY A 1 211 ? 27.773 0.830 16.970 1.00 29.11 211 GLY A CA 1
ATOM 1685 C C . GLY A 1 211 ? 27.115 2.154 17.326 1.00 29.11 211 GLY A C 1
ATOM 1686 O O . GLY A 1 211 ? 26.633 2.855 16.445 1.00 29.11 211 GLY A O 1
ATOM 1687 N N . GLU A 1 212 ? 27.091 2.502 18.614 1.00 40.56 212 GLU A N 1
ATOM 1688 C CA . GLU A 1 212 ? 26.925 3.894 19.038 1.00 40.56 212 GLU A CA 1
ATOM 1689 C C . GLU A 1 212 ? 27.857 4.800 18.221 1.00 40.56 212 GLU A C 1
ATOM 1691 O O . GLU A 1 212 ? 29.027 4.460 18.052 1.00 40.56 212 GLU A O 1
ATOM 1696 N N . VAL A 1 213 ? 27.365 5.963 17.782 1.00 31.48 213 VAL A N 1
ATOM 1697 C CA . VAL A 1 213 ? 27.927 7.290 18.103 1.00 31.48 213 VAL A CA 1
ATOM 1698 C C . VAL A 1 213 ? 27.399 8.358 17.131 1.00 31.48 213 VAL A C 1
ATOM 1700 O O . VAL A 1 213 ? 27.447 8.223 15.915 1.00 31.48 213 VAL A O 1
ATOM 1703 N N . SER A 1 214 ? 26.985 9.464 17.753 1.00 35.56 214 SER A N 1
ATOM 1704 C CA . SER A 1 214 ? 26.886 10.834 17.237 1.00 35.56 214 SER A CA 1
ATOM 1705 C C . SER A 1 214 ? 25.711 11.228 16.345 1.00 35.56 214 SER A C 1
ATOM 1707 O O . SER A 1 214 ? 25.776 11.253 15.123 1.00 35.56 214 SER A O 1
ATOM 1709 N N . SER A 1 215 ? 24.710 11.783 17.030 1.00 46.28 215 SER A N 1
ATOM 1710 C CA . SER A 1 215 ? 24.031 13.018 16.624 1.00 46.28 215 SER A CA 1
ATOM 1711 C C . SER A 1 215 ? 25.046 14.063 16.124 1.00 46.28 215 SER A C 1
ATOM 1713 O O . SER A 1 215 ? 25.641 14.789 16.926 1.00 46.28 215 SER A O 1
ATOM 1715 N N . SER A 1 216 ? 25.230 14.175 14.809 1.00 35.19 216 SER A N 1
ATOM 1716 C CA . SER A 1 216 ? 25.872 15.337 14.194 1.00 35.19 216 SER A CA 1
ATOM 1717 C C . SER A 1 216 ? 24.827 16.417 13.913 1.00 35.19 216 SER A C 1
ATOM 1719 O O . SER A 1 216 ? 23.896 16.229 13.132 1.00 35.19 216 SER A O 1
ATOM 1721 N N . PHE A 1 217 ? 25.008 17.554 14.577 1.00 39.12 217 PHE A N 1
ATOM 1722 C CA . PHE A 1 217 ? 24.290 18.806 14.372 1.00 39.12 217 PHE A CA 1
ATOM 1723 C C . PHE A 1 217 ? 24.365 19.264 12.904 1.00 39.12 217 PHE A C 1
ATOM 1725 O O . PHE A 1 217 ? 25.464 19.450 12.388 1.00 39.12 217 PHE A O 1
ATOM 1732 N N . GLY A 1 218 ? 23.214 19.525 12.269 1.00 34.94 218 GLY A N 1
ATOM 1733 C CA . GLY A 1 218 ? 23.135 20.377 11.070 1.00 34.94 218 GLY A CA 1
ATOM 1734 C C . GLY A 1 218 ? 22.612 19.761 9.767 1.00 34.94 218 GLY A C 1
ATOM 1735 O O . GLY A 1 218 ? 22.600 20.472 8.768 1.00 34.94 218 GLY A O 1
ATOM 1736 N N . ALA A 1 219 ? 22.154 18.506 9.742 1.00 37.41 219 ALA A N 1
ATOM 1737 C CA . ALA A 1 219 ? 21.403 17.986 8.594 1.00 37.41 219 ALA A CA 1
ATOM 1738 C C . ALA A 1 219 ? 19.909 18.365 8.714 1.00 37.41 219 ALA A C 1
ATOM 1740 O O . ALA A 1 219 ? 19.372 18.310 9.829 1.00 37.41 219 ALA A O 1
ATOM 1741 N N . PRO A 1 220 ? 19.218 18.760 7.622 1.00 40.94 220 PRO A N 1
ATOM 1742 C CA . PRO A 1 220 ? 17.759 18.856 7.631 1.00 40.94 220 PRO A CA 1
ATOM 1743 C C . PRO A 1 220 ? 17.173 17.511 8.091 1.00 40.94 220 PRO A C 1
ATOM 1745 O O . PRO A 1 220 ? 17.794 16.472 7.864 1.00 40.94 220 PRO A O 1
ATOM 1748 N N . PRO A 1 221 ? 16.028 17.499 8.797 1.00 43.62 221 PRO A N 1
ATOM 1749 C CA . PRO A 1 221 ? 15.490 16.265 9.345 1.00 43.62 221 PRO A CA 1
ATOM 1750 C C . PRO A 1 221 ? 15.242 15.282 8.200 1.00 43.62 221 PRO A C 1
ATOM 1752 O O . PRO A 1 221 ? 14.375 15.516 7.364 1.00 43.62 221 PRO A O 1
ATOM 1755 N N . VAL A 1 222 ? 16.014 14.197 8.165 1.00 54.69 222 VAL A N 1
ATOM 1756 C CA . VAL A 1 222 ? 15.790 13.071 7.258 1.00 54.69 222 VAL A CA 1
ATOM 1757 C C . VAL A 1 222 ? 14.506 12.396 7.728 1.00 54.69 222 VAL A C 1
ATOM 1759 O O . VAL A 1 222 ? 14.482 11.689 8.738 1.00 54.69 222 VAL A O 1
ATOM 1762 N N . ILE A 1 223 ? 13.390 12.716 7.076 1.00 62.50 223 ILE A N 1
ATOM 1763 C CA . ILE A 1 223 ? 12.080 12.182 7.445 1.00 62.50 223 ILE A CA 1
ATOM 1764 C C . ILE A 1 223 ? 11.926 10.830 6.757 1.00 62.50 223 ILE A C 1
ATOM 1766 O O . ILE A 1 223 ? 11.854 10.754 5.534 1.00 62.50 223 ILE A O 1
ATOM 1770 N N . ARG A 1 224 ? 11.814 9.757 7.545 1.00 77.88 224 ARG A N 1
ATOM 1771 C CA . ARG A 1 224 ? 11.461 8.435 7.017 1.00 77.88 224 ARG A CA 1
ATOM 1772 C C . ARG A 1 224 ? 10.113 8.510 6.312 1.00 77.88 224 ARG A C 1
ATOM 1774 O O . ARG A 1 224 ? 9.146 9.041 6.863 1.00 77.88 224 ARG A O 1
ATOM 1781 N N . ILE A 1 225 ? 10.023 7.918 5.126 1.00 85.69 225 ILE A N 1
ATOM 1782 C CA . ILE A 1 225 ? 8.812 7.965 4.297 1.00 85.69 225 ILE A CA 1
ATOM 1783 C C . ILE A 1 225 ? 7.565 7.481 5.048 1.00 85.69 225 ILE A C 1
ATOM 1785 O O . ILE A 1 225 ? 6.499 8.085 4.967 1.00 85.69 225 ILE A O 1
ATOM 17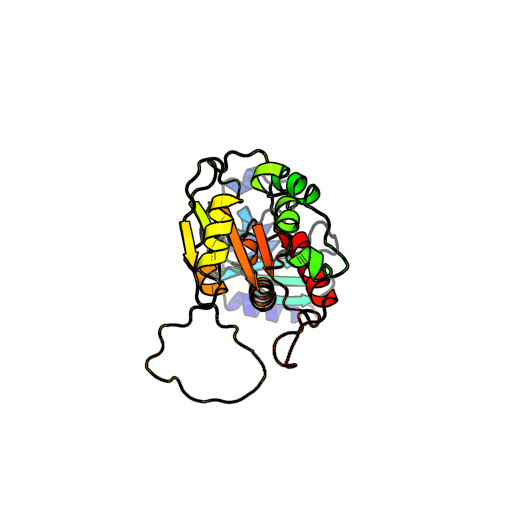89 N N . SER A 1 226 ? 7.718 6.438 5.863 1.00 86.38 226 SER A N 1
ATOM 1790 C CA . SER A 1 226 ? 6.644 5.881 6.678 1.00 86.38 226 SER A CA 1
ATOM 1791 C C . SER A 1 226 ? 6.119 6.877 7.714 1.00 86.38 226 SER A C 1
ATOM 1793 O O . SER A 1 226 ? 4.909 6.946 7.939 1.00 86.38 226 SER A O 1
ATOM 1795 N N . ASP A 1 227 ? 6.998 7.675 8.321 1.00 86.62 227 ASP A N 1
ATOM 1796 C CA . ASP A 1 227 ? 6.610 8.708 9.283 1.00 86.62 227 ASP A CA 1
ATOM 1797 C C . ASP A 1 227 ? 5.938 9.887 8.579 1.00 86.62 227 ASP A C 1
ATOM 1799 O O . ASP A 1 227 ? 4.947 10.430 9.076 1.00 86.62 227 ASP A O 1
ATOM 1803 N N . TRP A 1 228 ? 6.423 10.241 7.385 1.00 88.94 228 TRP A N 1
ATOM 1804 C CA . TRP A 1 228 ? 5.787 11.255 6.553 1.00 88.94 228 TRP A CA 1
ATOM 1805 C C . TRP A 1 228 ? 4.364 10.843 6.163 1.00 88.94 228 TRP A C 1
ATOM 1807 O O . TRP A 1 228 ? 3.433 11.625 6.356 1.00 88.94 228 TRP A O 1
ATOM 1817 N N . LEU A 1 229 ? 4.169 9.609 5.688 1.00 90.38 229 LEU A N 1
ATOM 1818 C CA . LEU A 1 229 ? 2.856 9.089 5.297 1.00 90.38 229 LEU A CA 1
ATOM 1819 C C . LEU A 1 229 ? 1.882 9.089 6.478 1.00 90.38 229 LEU A C 1
ATOM 1821 O O . LEU A 1 229 ? 0.796 9.652 6.372 1.00 90.38 229 LEU A O 1
ATOM 1825 N N . LYS A 1 230 ? 2.289 8.556 7.639 1.00 88.00 230 LYS A N 1
ATOM 1826 C CA . LYS A 1 230 ? 1.452 8.540 8.855 1.00 88.00 230 LYS A CA 1
ATOM 1827 C C . LYS A 1 230 ? 1.010 9.939 9.297 1.00 88.00 230 LYS A C 1
ATOM 1829 O O . LYS A 1 230 ? -0.053 10.082 9.896 1.00 88.00 230 LYS A O 1
ATOM 1834 N N . LYS A 1 231 ? 1.839 10.959 9.054 1.00 88.38 231 LYS A N 1
ATOM 1835 C CA . LYS A 1 231 ? 1.579 12.338 9.483 1.00 88.38 231 LYS A CA 1
ATOM 1836 C C . LYS A 1 231 ? 0.749 13.140 8.477 1.00 88.38 231 LYS A C 1
ATOM 1838 O O . LYS A 1 231 ? -0.025 13.996 8.902 1.00 88.38 231 LYS A O 1
ATOM 1843 N N . ASN A 1 232 ? 0.928 12.905 7.176 1.00 88.31 232 ASN A N 1
ATOM 1844 C CA . ASN A 1 232 ? 0.402 13.779 6.118 1.00 88.31 232 ASN A CA 1
ATOM 1845 C C . ASN A 1 232 ? -0.724 13.158 5.280 1.00 88.31 232 ASN A C 1
ATOM 1847 O O . ASN A 1 232 ? -1.458 13.897 4.614 1.00 88.31 232 ASN A O 1
ATOM 1851 N N . VAL A 1 233 ? -0.866 11.831 5.313 1.00 91.19 233 VAL A N 1
ATOM 1852 C CA . VAL A 1 233 ? -1.856 11.085 4.532 1.00 91.19 233 VAL A CA 1
ATOM 1853 C C . VAL A 1 233 ? -2.944 10.544 5.447 1.00 91.19 233 VAL A C 1
ATOM 1855 O O . VAL A 1 233 ? -2.674 9.994 6.516 1.00 91.19 233 VAL A O 1
ATOM 1858 N N . ARG A 1 234 ? -4.194 10.688 5.011 1.00 85.56 234 ARG A N 1
ATOM 1859 C CA . ARG A 1 234 ? -5.359 10.075 5.651 1.00 85.56 234 ARG A CA 1
ATOM 1860 C C . ARG A 1 234 ? -5.939 8.973 4.774 1.00 85.56 234 ARG A C 1
ATOM 1862 O O . ARG A 1 234 ? -5.709 8.945 3.576 1.00 85.56 234 ARG A O 1
ATOM 1869 N N . GLU A 1 235 ? -6.751 8.095 5.356 1.00 82.62 235 GLU A N 1
ATOM 1870 C CA . GLU A 1 235 ? -7.395 7.011 4.595 1.00 82.62 235 GLU A CA 1
ATOM 1871 C C . GLU A 1 235 ? -8.371 7.493 3.518 1.00 82.62 235 GLU A C 1
ATOM 1873 O O . GLU A 1 235 ? -8.712 6.736 2.615 1.00 82.62 235 GLU A O 1
ATOM 1878 N N . GLU A 1 236 ? -8.873 8.722 3.651 1.00 83.38 236 GLU A N 1
ATOM 1879 C CA . GLU A 1 236 ? -9.792 9.326 2.685 1.00 83.38 236 GLU A CA 1
ATOM 1880 C C . GLU A 1 236 ? -9.063 10.020 1.522 1.00 83.38 236 GLU A C 1
ATOM 1882 O O . GLU A 1 236 ? -9.715 10.571 0.629 1.00 83.38 236 GLU A O 1
ATOM 1887 N N . ASP A 1 237 ? -7.729 10.037 1.555 1.00 89.81 237 ASP A N 1
ATOM 1888 C CA . ASP A 1 237 ? -6.892 10.570 0.489 1.00 89.81 237 ASP A CA 1
ATOM 1889 C C . ASP A 1 237 ? -6.597 9.450 -0.525 1.00 89.81 237 ASP A C 1
ATOM 1891 O O . ASP A 1 237 ? -6.352 8.308 -0.145 1.00 89.81 237 ASP A O 1
ATOM 1895 N N . TYR A 1 238 ? -6.628 9.783 -1.814 1.00 91.94 238 TYR A N 1
ATOM 1896 C CA . TYR A 1 238 ? -6.202 8.893 -2.889 1.00 91.94 238 TYR A CA 1
ATOM 1897 C C . TYR A 1 238 ? -4.712 9.089 -3.134 1.00 91.94 238 TYR A C 1
ATOM 1899 O O . TYR A 1 238 ? -4.296 10.192 -3.505 1.00 91.94 238 TYR A O 1
ATOM 1907 N N . VAL A 1 239 ? -3.906 8.052 -2.911 1.00 94.81 239 VAL A N 1
ATOM 1908 C CA . VAL A 1 239 ? -2.444 8.185 -2.967 1.00 94.81 239 VAL A CA 1
ATOM 1909 C C . VAL A 1 239 ? -1.848 7.327 -4.063 1.00 94.81 239 VAL A C 1
ATOM 1911 O O . VAL A 1 239 ? -1.941 6.099 -4.040 1.00 94.81 239 VAL A O 1
ATOM 1914 N N . VAL A 1 240 ? -1.160 8.003 -4.973 1.00 96.00 240 VAL A N 1
ATOM 1915 C CA . VAL A 1 240 ? -0.340 7.400 -6.011 1.00 96.00 240 VAL A CA 1
ATOM 1916 C C . VAL A 1 240 ? 1.118 7.641 -5.659 1.00 96.00 240 VAL A C 1
ATOM 1918 O O . VAL A 1 240 ? 1.494 8.745 -5.262 1.00 96.00 240 VAL A O 1
ATOM 1921 N N . MET A 1 241 ? 1.954 6.620 -5.779 1.00 94.94 241 MET A N 1
ATOM 1922 C CA . MET A 1 241 ? 3.354 6.726 -5.389 1.00 94.94 241 MET A CA 1
ATOM 1923 C C . MET A 1 241 ? 4.270 6.059 -6.404 1.00 94.94 241 MET A C 1
ATOM 1925 O O . MET A 1 241 ? 3.967 4.978 -6.894 1.00 94.94 241 MET A O 1
ATOM 1929 N N . LYS A 1 242 ? 5.416 6.676 -6.686 1.00 92.81 242 LYS A N 1
ATOM 1930 C CA . LYS A 1 242 ? 6.554 6.037 -7.350 1.00 92.81 242 LYS A CA 1
ATOM 1931 C C . LYS A 1 242 ? 7.674 5.885 -6.332 1.00 92.81 242 LYS A C 1
ATOM 1933 O O . LYS A 1 242 ? 8.013 6.854 -5.655 1.00 92.81 242 LYS A O 1
ATOM 1938 N N . ALA A 1 243 ? 8.206 4.672 -6.194 1.00 90.88 243 ALA A N 1
ATOM 1939 C CA . ALA A 1 243 ? 9.276 4.403 -5.238 1.00 90.88 243 ALA A CA 1
ATOM 1940 C C . ALA A 1 243 ? 10.094 3.159 -5.583 1.00 90.88 243 ALA A C 1
ATOM 1942 O O . ALA A 1 243 ? 9.593 2.190 -6.167 1.00 90.88 243 ALA A O 1
ATOM 1943 N N . GLU A 1 244 ? 11.346 3.163 -5.133 1.00 87.88 244 GLU A N 1
ATOM 1944 C CA . GLU A 1 244 ? 12.225 2.003 -5.216 1.00 87.88 244 GLU A CA 1
ATOM 1945 C C . GLU A 1 244 ? 11.816 0.847 -4.289 1.00 87.88 244 GLU A C 1
ATOM 1947 O O . GLU A 1 244 ? 11.317 1.016 -3.172 1.00 87.88 244 GLU A O 1
ATOM 1952 N N . ALA A 1 245 ? 12.126 -0.373 -4.724 1.00 88.25 245 ALA A N 1
ATOM 1953 C CA . ALA A 1 245 ? 11.765 -1.599 -4.024 1.00 88.25 245 ALA A CA 1
ATOM 1954 C C . ALA A 1 245 ? 12.320 -1.709 -2.588 1.00 88.25 245 ALA A C 1
ATOM 1956 O O . ALA A 1 245 ? 11.734 -2.415 -1.765 1.00 88.25 245 ALA A O 1
ATOM 1957 N N . GLN A 1 246 ? 13.428 -1.036 -2.262 1.00 84.88 246 GLN A N 1
ATOM 1958 C CA . GLN A 1 246 ? 13.984 -1.030 -0.904 1.00 84.88 246 GLN A CA 1
ATOM 1959 C C . GLN A 1 246 ? 13.142 -0.168 0.055 1.00 84.88 246 GLN A C 1
ATOM 1961 O O . GLN A 1 246 ? 12.863 -0.575 1.183 1.00 84.88 246 GLN A O 1
ATOM 1966 N N . VAL A 1 247 ? 12.667 0.984 -0.425 1.00 87.12 247 VAL A N 1
ATOM 1967 C CA . VAL A 1 247 ? 11.764 1.888 0.303 1.00 87.12 247 VAL A CA 1
ATOM 1968 C C . VAL A 1 247 ? 10.431 1.191 0.577 1.00 87.12 247 VAL A C 1
ATOM 1970 O O . VAL A 1 247 ? 9.912 1.197 1.695 1.00 87.12 247 VAL A O 1
ATOM 1973 N N . VAL A 1 248 ? 9.897 0.515 -0.441 1.00 90.50 248 VAL A N 1
ATOM 1974 C CA . VAL A 1 248 ? 8.609 -0.181 -0.360 1.00 90.50 248 VAL A CA 1
ATOM 1975 C C . VAL A 1 248 ? 8.645 -1.341 0.642 1.00 90.50 248 VAL A C 1
ATOM 1977 O O . VAL A 1 248 ? 7.670 -1.575 1.354 1.00 90.50 248 VAL A O 1
ATOM 1980 N N . GLU A 1 249 ? 9.767 -2.049 0.778 1.00 88.31 249 GLU A N 1
ATOM 1981 C CA . GLU A 1 249 ? 9.909 -3.099 1.796 1.00 88.31 249 GLU A CA 1
ATOM 1982 C C . GLU A 1 249 ? 9.838 -2.573 3.228 1.00 88.31 249 GLU A C 1
ATOM 1984 O O . GLU A 1 249 ? 9.239 -3.210 4.102 1.00 88.31 249 GLU A O 1
ATOM 1989 N N . GLU A 1 250 ? 10.429 -1.408 3.482 1.00 85.44 250 GLU A N 1
ATOM 1990 C CA . GLU A 1 250 ? 10.287 -0.733 4.766 1.00 85.44 250 GLU A CA 1
ATOM 1991 C C . GLU A 1 250 ? 8.824 -0.369 5.032 1.00 85.44 250 GLU A C 1
ATOM 1993 O O . GLU A 1 250 ? 8.312 -0.637 6.122 1.00 85.44 250 GLU A O 1
ATOM 1998 N N . MET A 1 251 ? 8.124 0.155 4.027 1.00 89.69 251 MET A N 1
ATOM 1999 C CA . MET A 1 251 ? 6.706 0.495 4.147 1.00 89.69 251 MET A CA 1
ATOM 2000 C C . MET A 1 251 ? 5.821 -0.733 4.392 1.00 89.69 251 MET A C 1
ATOM 2002 O O . MET A 1 251 ? 4.866 -0.666 5.172 1.00 89.69 251 MET A O 1
ATOM 2006 N N . MET A 1 252 ? 6.151 -1.874 3.777 1.00 86.81 252 MET A N 1
ATOM 2007 C CA . MET A 1 252 ? 5.502 -3.163 4.043 1.00 86.81 252 MET A CA 1
ATOM 2008 C C . MET A 1 252 ? 5.718 -3.604 5.495 1.00 86.81 252 MET A C 1
ATOM 2010 O O . MET A 1 252 ? 4.775 -4.027 6.165 1.00 86.81 252 MET A O 1
ATOM 2014 N N . ARG A 1 253 ? 6.949 -3.486 6.011 1.00 85.94 253 ARG A N 1
ATOM 2015 C CA . ARG A 1 253 ? 7.288 -3.842 7.400 1.00 85.94 253 ARG A CA 1
ATOM 2016 C C . ARG A 1 253 ? 6.542 -2.970 8.411 1.00 85.94 253 ARG A C 1
ATOM 2018 O O . ARG A 1 253 ? 6.099 -3.474 9.440 1.00 85.94 253 ARG A O 1
ATOM 2025 N N . GLU A 1 254 ? 6.381 -1.683 8.115 1.00 84.75 254 GLU A N 1
ATOM 2026 C CA . GLU A 1 254 ? 5.696 -0.720 8.985 1.00 84.75 254 GLU A CA 1
ATOM 2027 C C . GLU A 1 254 ? 4.184 -0.604 8.749 1.00 84.75 254 GLU A C 1
ATOM 2029 O O . GLU A 1 254 ? 3.510 0.152 9.457 1.00 84.75 254 GLU A O 1
ATOM 2034 N N . LYS A 1 255 ? 3.642 -1.350 7.777 1.00 86.94 255 LYS A N 1
ATOM 2035 C CA . LYS A 1 255 ? 2.234 -1.292 7.352 1.00 86.94 255 LYS A CA 1
ATOM 2036 C C . LYS A 1 255 ? 1.765 0.111 6.949 1.00 86.94 255 LYS A C 1
ATOM 2038 O O . LYS A 1 255 ? 0.594 0.454 7.101 1.00 86.94 255 LYS A O 1
ATOM 2043 N N . THR A 1 256 ? 2.671 0.944 6.449 1.00 90.19 256 THR A N 1
ATOM 2044 C CA . THR A 1 256 ? 2.337 2.262 5.883 1.00 90.19 256 THR A CA 1
ATOM 2045 C C . THR A 1 256 ? 1.948 2.169 4.422 1.00 90.19 256 THR A C 1
ATOM 2047 O O . THR A 1 256 ? 1.238 3.040 3.934 1.00 90.19 256 THR A O 1
ATOM 2050 N N . ILE A 1 257 ? 2.319 1.075 3.756 1.00 92.00 257 ILE A N 1
ATOM 2051 C CA . ILE A 1 257 ? 1.937 0.782 2.374 1.00 92.00 257 ILE A CA 1
ATOM 2052 C C . ILE A 1 257 ? 0.420 0.777 2.149 1.00 92.00 257 ILE A C 1
ATOM 2054 O O . ILE A 1 257 ? -0.039 1.106 1.066 1.00 92.00 257 ILE A O 1
ATOM 2058 N N . CYS A 1 258 ? -0.371 0.489 3.188 1.00 89.69 258 CYS A N 1
ATOM 2059 C CA . CYS A 1 258 ? -1.826 0.533 3.105 1.00 89.69 258 CYS A CA 1
ATOM 2060 C C . CYS A 1 258 ? -2.340 1.938 2.765 1.00 89.69 258 CYS A C 1
ATOM 2062 O O . CYS A 1 258 ? -3.399 2.086 2.170 1.00 89.69 258 CYS A O 1
ATOM 2064 N N . LEU A 1 259 ? -1.597 2.987 3.119 1.00 91.44 259 LEU A N 1
ATOM 2065 C CA . LEU A 1 259 ? -1.961 4.363 2.788 1.00 91.44 259 LEU A CA 1
ATOM 2066 C C . LEU A 1 259 ? -1.792 4.680 1.295 1.00 91.44 259 LEU A C 1
ATOM 2068 O O . LEU A 1 259 ? -2.218 5.744 0.874 1.00 91.44 259 LEU A O 1
ATOM 2072 N N . VAL A 1 260 ? -1.194 3.776 0.514 1.00 93.56 260 VAL A N 1
ATOM 2073 C CA . VAL A 1 260 ? -1.000 3.913 -0.931 1.00 93.56 260 VAL A CA 1
ATOM 2074 C C . VAL A 1 260 ? -2.084 3.126 -1.668 1.00 93.56 260 VAL A C 1
ATOM 2076 O O . VAL A 1 260 ? -2.339 1.958 -1.371 1.00 93.56 260 VAL A O 1
ATOM 2079 N N . ASP A 1 261 ? -2.751 3.766 -2.625 1.00 92.69 261 ASP A N 1
ATOM 2080 C CA . ASP A 1 261 ? -3.743 3.122 -3.485 1.00 92.69 261 ASP A CA 1
ATOM 2081 C C . ASP A 1 261 ? -3.111 2.474 -4.704 1.00 92.69 261 ASP A C 1
ATOM 2083 O O . ASP A 1 261 ? -3.469 1.341 -5.040 1.00 92.69 261 ASP A O 1
ATOM 2087 N N . GLU A 1 262 ? -2.174 3.186 -5.322 1.00 94.81 262 GLU A N 1
ATOM 2088 C CA . GLU A 1 262 ? -1.520 2.801 -6.564 1.00 94.81 262 GLU A CA 1
ATOM 2089 C C . GLU A 1 262 ? -0.016 3.108 -6.492 1.00 94.81 262 GLU A C 1
ATOM 2091 O O . GLU A 1 262 ? 0.398 4.177 -6.040 1.00 94.81 262 GLU A O 1
ATOM 2096 N N . LEU A 1 263 ? 0.813 2.149 -6.894 1.00 95.31 263 LEU A N 1
ATOM 2097 C CA . LEU A 1 263 ? 2.259 2.158 -6.723 1.00 95.31 263 LEU A C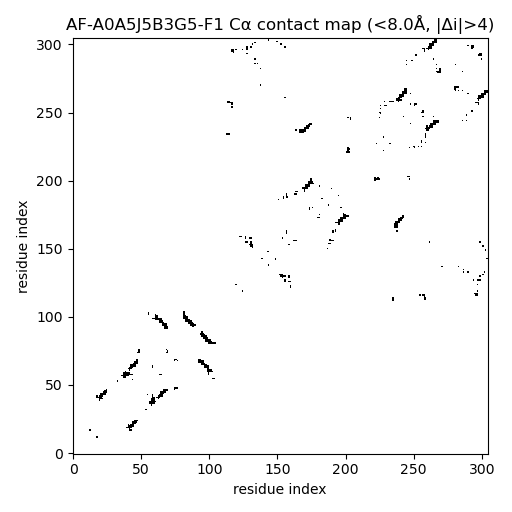A 1
ATOM 2098 C C . LEU A 1 263 ? 2.968 1.805 -8.033 1.00 95.31 263 LEU A C 1
ATOM 2100 O O . LEU A 1 263 ? 2.834 0.696 -8.549 1.00 95.31 263 LEU A O 1
ATOM 2104 N N . PHE A 1 264 ? 3.821 2.707 -8.500 1.00 93.56 264 PHE A N 1
ATOM 2105 C CA . PHE A 1 264 ? 4.823 2.449 -9.527 1.00 93.56 264 PHE A CA 1
ATOM 2106 C C . PHE A 1 264 ? 6.103 1.955 -8.848 1.00 93.56 264 PHE A C 1
ATOM 2108 O O . PHE A 1 264 ? 6.873 2.729 -8.276 1.00 93.56 264 PHE A O 1
ATOM 2115 N N . LEU A 1 265 ? 6.292 0.636 -8.861 1.00 91.50 265 LEU A N 1
ATOM 2116 C CA . LEU A 1 265 ? 7.409 -0.032 -8.207 1.00 91.50 265 LEU A CA 1
ATOM 2117 C C . LEU A 1 265 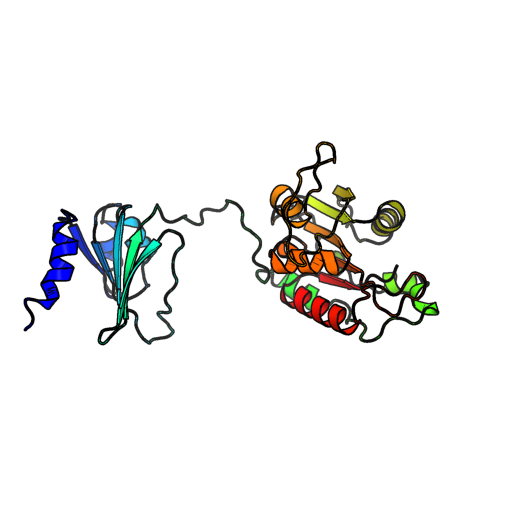? 8.617 -0.058 -9.143 1.00 91.50 265 LEU A C 1
ATOM 2119 O O . LEU A 1 265 ? 8.627 -0.798 -10.131 1.00 91.50 265 LEU A O 1
ATOM 2123 N N . GLU A 1 266 ? 9.661 0.685 -8.789 1.00 87.75 266 GLU A N 1
ATOM 2124 C CA . GLU A 1 266 ? 10.948 0.600 -9.470 1.00 87.75 266 GLU A CA 1
ATOM 2125 C C . GLU A 1 266 ? 11.823 -0.477 -8.818 1.00 87.75 266 GLU A C 1
ATOM 2127 O O . GLU A 1 266 ? 12.145 -0.435 -7.627 1.00 87.75 266 GLU A O 1
ATOM 2132 N N . CYS A 1 267 ? 12.229 -1.467 -9.611 1.00 83.31 267 CYS A N 1
ATOM 2133 C CA . CYS A 1 267 ? 13.116 -2.534 -9.166 1.00 83.31 267 CYS A CA 1
ATOM 2134 C C . CYS A 1 267 ? 14.464 -2.446 -9.886 1.00 83.31 267 CYS A C 1
ATOM 2136 O O . CYS A 1 267 ? 14.643 -2.986 -10.980 1.00 83.31 267 CYS A O 1
ATOM 2138 N N . LYS A 1 268 ? 15.449 -1.830 -9.228 1.00 76.56 268 LYS A N 1
ATOM 2139 C CA . LYS A 1 268 ? 16.844 -1.845 -9.680 1.00 76.56 268 LYS A CA 1
ATOM 2140 C C . LYS A 1 268 ? 17.435 -3.241 -9.447 1.00 76.56 268 LYS A C 1
ATOM 2142 O O . LYS A 1 268 ? 17.854 -3.593 -8.346 1.00 76.56 268 LYS A O 1
ATOM 2147 N N . ASN A 1 269 ? 17.422 -4.075 -10.486 1.00 66.75 269 ASN A N 1
ATOM 2148 C CA . ASN A 1 269 ? 17.935 -5.445 -10.439 1.00 66.75 269 ASN A CA 1
ATOM 2149 C C . ASN A 1 269 ? 19.323 -5.569 -11.097 1.00 66.75 269 ASN A C 1
ATOM 2151 O O . ASN A 1 269 ? 19.843 -4.647 -11.728 1.00 66.75 269 ASN A O 1
ATOM 2155 N N . GLN A 1 270 ? 19.928 -6.752 -10.970 1.00 52.62 270 GLN A N 1
ATOM 2156 C CA . GLN A 1 270 ? 21.257 -7.068 -11.519 1.00 52.62 270 GLN A CA 1
ATOM 2157 C C . GLN A 1 270 ? 21.389 -6.889 -13.045 1.00 52.62 270 GLN A C 1
ATOM 2159 O O . GLN A 1 270 ? 22.510 -6.782 -13.535 1.00 52.62 270 GLN A O 1
ATOM 2164 N N . TRP A 1 271 ? 20.279 -6.819 -13.787 1.00 52.19 271 TRP A N 1
ATOM 2165 C CA . TRP A 1 271 ? 20.264 -6.746 -15.252 1.00 52.19 271 TRP A CA 1
ATOM 2166 C C . TRP A 1 271 ? 20.451 -5.324 -15.806 1.00 52.19 271 TRP A C 1
ATOM 2168 O O . TRP A 1 271 ? 20.811 -5.164 -16.974 1.00 52.19 271 TRP A O 1
ATOM 2178 N N . HIS A 1 272 ? 20.290 -4.283 -14.980 1.00 50.31 272 HIS A N 1
ATOM 2179 C CA . HIS A 1 272 ? 20.710 -2.920 -15.319 1.00 50.31 272 HIS A CA 1
ATOM 2180 C C . HIS A 1 272 ? 22.239 -2.800 -15.155 1.00 50.31 272 HIS A C 1
ATOM 2182 O O . HIS A 1 272 ? 22.758 -2.322 -14.143 1.00 50.31 272 HIS A O 1
ATOM 2188 N N . GLU A 1 273 ? 23.000 -3.304 -16.132 1.00 45.56 273 GLU A N 1
ATOM 2189 C CA . GLU A 1 273 ? 24.450 -3.080 -16.213 1.00 45.56 273 GLU A CA 1
ATOM 2190 C C . GLU A 1 273 ? 24.741 -1.644 -16.675 1.00 45.56 273 GLU A C 1
ATOM 2192 O O . GLU A 1 273 ? 24.379 -1.271 -17.794 1.00 45.56 273 GLU A O 1
ATOM 2197 N N . GLY A 1 274 ? 25.395 -0.866 -15.808 1.00 46.16 274 GLY A N 1
ATOM 2198 C CA . GLY A 1 274 ? 25.822 0.514 -16.057 1.00 46.16 274 GLY A CA 1
ATOM 2199 C C . GLY A 1 274 ? 26.694 1.078 -14.931 1.00 46.16 274 GLY A C 1
ATOM 2200 O O . GLY A 1 274 ? 27.717 1.681 -15.215 1.00 46.16 274 GLY A O 1
ATOM 2201 N N . GLU A 1 275 ? 26.378 0.780 -13.668 1.00 41.44 275 GLU A N 1
ATOM 2202 C CA . GLU A 1 275 ? 27.203 1.181 -12.518 1.00 41.44 275 GLU A CA 1
ATOM 2203 C C . GLU A 1 275 ? 27.399 0.030 -11.517 1.00 41.44 275 GLU A C 1
ATOM 2205 O O . GLU A 1 275 ? 26.666 -0.971 -11.533 1.00 41.44 275 GLU A O 1
ATOM 2210 N N . GLU A 1 276 ? 28.475 0.161 -10.740 1.00 42.19 276 GLU A N 1
ATOM 2211 C CA . GLU A 1 276 ? 29.247 -0.869 -10.044 1.00 42.19 276 GLU A CA 1
ATOM 2212 C C . GLU A 1 276 ? 28.449 -1.928 -9.260 1.00 42.19 276 GLU A C 1
ATOM 2214 O O . GLU A 1 276 ? 27.378 -1.719 -8.693 1.00 42.19 276 GLU A O 1
ATOM 2219 N N . LYS A 1 277 ? 29.032 -3.129 -9.231 1.00 43.78 277 LYS A N 1
ATOM 2220 C CA . LYS A 1 277 ? 28.498 -4.363 -8.647 1.00 43.78 277 LYS A CA 1
ATOM 2221 C C . LYS A 1 277 ? 28.541 -4.352 -7.112 1.00 43.78 277 LYS A C 1
ATOM 2223 O O . LYS A 1 277 ? 29.307 -5.112 -6.521 1.00 43.78 277 LYS A O 1
ATOM 2228 N N . LYS A 1 278 ? 27.708 -3.551 -6.447 1.00 38.03 278 LYS A N 1
ATOM 2229 C CA . LYS A 1 278 ? 27.430 -3.733 -5.011 1.00 38.03 278 LYS A CA 1
ATOM 2230 C C . LYS A 1 278 ? 25.924 -3.695 -4.742 1.00 38.03 278 LYS A C 1
ATOM 2232 O O . LYS A 1 278 ? 25.286 -2.675 -4.942 1.00 38.03 278 LYS A O 1
ATOM 2237 N N . GLY A 1 279 ? 25.368 -4.830 -4.308 1.00 50.75 279 GLY A N 1
ATOM 2238 C CA . GLY A 1 279 ? 24.049 -4.890 -3.658 1.00 50.75 279 GLY A CA 1
ATOM 2239 C C . GLY A 1 279 ? 22.803 -4.976 -4.549 1.00 50.75 279 GLY A C 1
ATOM 2240 O O . GLY A 1 279 ? 21.716 -4.675 -4.075 1.00 50.75 279 GLY A O 1
ATOM 2241 N N . LYS A 1 280 ? 22.903 -5.377 -5.823 1.00 61.88 280 LYS A N 1
ATOM 2242 C CA . LYS A 1 280 ? 21.719 -5.450 -6.702 1.00 61.88 280 LYS A CA 1
ATOM 2243 C C . LYS A 1 280 ? 20.818 -6.648 -6.352 1.00 61.88 280 LYS A C 1
ATOM 2245 O O . LYS A 1 280 ? 21.270 -7.796 -6.389 1.00 61.88 280 LYS A O 1
ATOM 2250 N N . ARG A 1 281 ? 19.542 -6.356 -6.078 1.00 70.50 281 ARG A N 1
ATOM 2251 C CA . ARG A 1 281 ? 18.447 -7.303 -5.795 1.00 70.50 281 ARG A CA 1
ATOM 2252 C C . ARG A 1 281 ? 18.259 -8.317 -6.931 1.00 70.50 281 ARG A C 1
ATOM 2254 O O . ARG A 1 281 ? 18.383 -7.969 -8.113 1.00 70.50 281 ARG A O 1
ATOM 2261 N N . ALA A 1 282 ? 17.952 -9.569 -6.590 1.00 81.56 282 ALA A N 1
ATOM 2262 C CA . ALA A 1 282 ? 17.578 -10.569 -7.585 1.00 81.56 282 ALA A CA 1
ATOM 2263 C C . ALA A 1 282 ? 16.166 -10.270 -8.106 1.00 81.56 282 ALA A C 1
ATOM 2265 O O . ALA A 1 282 ? 15.270 -9.920 -7.346 1.00 81.56 282 ALA A O 1
ATOM 2266 N N . TYR A 1 283 ? 15.929 -10.424 -9.410 1.00 81.25 283 TYR A N 1
ATOM 2267 C CA . TYR A 1 283 ? 14.639 -10.035 -9.992 1.00 81.25 283 TYR A CA 1
ATOM 2268 C C . TYR A 1 283 ? 13.438 -10.783 -9.385 1.00 81.25 283 TYR A C 1
ATOM 2270 O O . TYR A 1 283 ? 12.391 -10.187 -9.144 1.00 81.25 283 TYR A O 1
ATOM 2278 N N . TRP A 1 284 ? 13.618 -12.060 -9.039 1.00 83.75 284 TRP A N 1
ATOM 2279 C CA . TRP A 1 284 ? 12.603 -12.859 -8.348 1.00 83.75 284 TRP A CA 1
ATOM 2280 C C . TRP A 1 284 ? 12.191 -12.281 -6.988 1.00 83.75 284 TRP A C 1
ATOM 2282 O O . TRP A 1 284 ? 11.037 -12.425 -6.599 1.00 83.75 284 TRP A O 1
ATOM 2292 N N . GLU A 1 285 ? 13.086 -11.582 -6.285 1.00 85.44 285 GLU A N 1
ATOM 2293 C CA . GLU A 1 285 ? 12.752 -10.902 -5.026 1.00 85.44 285 GLU A CA 1
ATOM 2294 C C . GLU A 1 285 ? 11.790 -9.732 -5.279 1.00 85.44 285 GLU A C 1
ATOM 2296 O O . GLU A 1 285 ? 10.867 -9.508 -4.499 1.00 85.44 285 GLU A O 1
ATOM 2301 N N . CYS A 1 286 ? 11.925 -9.037 -6.414 1.00 86.19 286 CYS A N 1
ATOM 2302 C CA . CYS A 1 286 ? 10.964 -8.011 -6.821 1.00 86.19 286 CYS A CA 1
ATOM 2303 C C . CYS A 1 286 ? 9.617 -8.594 -7.242 1.00 86.19 286 CYS A C 1
ATOM 2305 O O . CYS A 1 286 ? 8.587 -8.017 -6.910 1.00 86.19 286 CYS A O 1
ATOM 2307 N N . LEU A 1 287 ? 9.603 -9.744 -7.922 1.00 87.44 287 LEU A N 1
ATOM 2308 C CA . LEU A 1 287 ? 8.355 -10.443 -8.245 1.00 87.44 287 LEU A CA 1
ATOM 2309 C C . LEU A 1 287 ? 7.630 -10.907 -6.976 1.00 87.44 287 LEU A C 1
ATOM 2311 O O . LEU A 1 287 ? 6.415 -10.755 -6.862 1.00 87.44 287 LEU A O 1
ATOM 2315 N N . ALA A 1 288 ? 8.378 -11.404 -5.989 1.00 90.00 288 ALA A N 1
ATOM 2316 C CA . ALA A 1 288 ? 7.825 -11.762 -4.689 1.00 90.00 288 ALA A CA 1
ATOM 2317 C C . ALA A 1 288 ? 7.253 -10.536 -3.955 1.00 90.00 288 ALA A C 1
ATOM 2319 O O . ALA A 1 288 ? 6.152 -10.607 -3.407 1.00 90.00 288 ALA A O 1
ATOM 2320 N N . LEU A 1 289 ? 7.962 -9.401 -3.971 1.00 90.38 289 LEU A N 1
ATOM 2321 C CA . LEU A 1 289 ? 7.468 -8.146 -3.399 1.00 90.38 289 LEU A CA 1
ATOM 2322 C C . LEU A 1 289 ? 6.195 -7.662 -4.107 1.00 90.38 289 LEU A C 1
ATOM 2324 O O . LEU A 1 289 ? 5.230 -7.301 -3.439 1.00 90.38 289 LEU A O 1
ATOM 2328 N N . TYR A 1 290 ? 6.168 -7.715 -5.438 1.00 89.81 290 TYR A N 1
ATOM 2329 C CA . TYR A 1 290 ? 5.012 -7.356 -6.256 1.00 89.81 290 TYR A CA 1
ATOM 2330 C C . TYR A 1 290 ? 3.767 -8.174 -5.888 1.00 89.81 290 TYR A C 1
ATOM 2332 O O . TYR A 1 290 ? 2.700 -7.609 -5.654 1.00 89.81 290 TYR A O 1
ATOM 2340 N N . GLY A 1 291 ? 3.911 -9.499 -5.767 1.00 89.88 291 GLY A N 1
ATOM 2341 C CA . GLY A 1 291 ? 2.823 -10.378 -5.329 1.00 89.88 291 GLY A CA 1
ATOM 2342 C C . GLY A 1 291 ? 2.298 -9.999 -3.943 1.00 89.88 291 GLY A C 1
ATOM 2343 O O . GLY A 1 291 ? 1.099 -9.798 -3.770 1.00 89.88 291 GLY A O 1
ATOM 2344 N N . ARG A 1 292 ? 3.201 -9.786 -2.977 1.00 91.25 292 ARG A N 1
ATOM 2345 C CA . ARG A 1 292 ? 2.823 -9.373 -1.616 1.00 91.25 292 ARG A CA 1
ATOM 2346 C C . ARG A 1 292 ? 2.089 -8.034 -1.579 1.00 91.25 292 ARG A C 1
ATOM 2348 O O . ARG A 1 292 ? 1.180 -7.873 -0.778 1.00 91.25 292 ARG A O 1
ATOM 2355 N N . LEU A 1 293 ? 2.475 -7.071 -2.411 1.00 91.94 293 LEU A N 1
ATOM 2356 C CA . LEU A 1 293 ? 1.799 -5.774 -2.486 1.00 91.94 293 LEU A CA 1
ATOM 2357 C C . LEU A 1 293 ? 0.368 -5.903 -3.028 1.00 91.94 293 LEU A C 1
ATOM 2359 O O . LEU A 1 293 ? -0.547 -5.254 -2.521 1.00 91.94 293 LEU A O 1
ATOM 2363 N N . ARG A 1 294 ? 0.157 -6.781 -4.017 1.00 89.06 294 ARG A N 1
ATOM 2364 C CA . ARG A 1 294 ? -1.187 -7.095 -4.522 1.00 89.06 294 ARG A CA 1
ATOM 2365 C C . ARG A 1 294 ? -2.057 -7.771 -3.467 1.00 89.06 294 ARG A C 1
ATOM 2367 O O . ARG A 1 294 ? -3.238 -7.442 -3.370 1.00 89.06 294 ARG A O 1
ATOM 2374 N N . ASP A 1 295 ? -1.481 -8.651 -2.649 1.00 87.81 295 ASP A N 1
ATOM 2375 C CA . ASP A 1 295 ? -2.191 -9.281 -1.526 1.00 87.81 295 ASP A CA 1
ATOM 2376 C C . ASP A 1 295 ? -2.670 -8.248 -0.487 1.00 87.81 295 ASP A C 1
ATOM 2378 O O . ASP A 1 295 ? -3.711 -8.432 0.148 1.00 87.81 295 ASP A O 1
ATOM 2382 N N . GLU A 1 296 ? -1.952 -7.127 -0.358 1.00 87.75 296 GLU A N 1
ATOM 2383 C CA . GLU A 1 296 ? -2.328 -5.985 0.487 1.00 87.75 296 GLU A CA 1
ATOM 2384 C C . GLU A 1 296 ? -3.347 -5.032 -0.181 1.00 87.75 296 GLU A C 1
ATOM 2386 O O . GLU A 1 296 ? -3.744 -4.021 0.406 1.00 87.75 296 GLU A O 1
ATOM 2391 N N . ALA A 1 297 ? -3.840 -5.389 -1.373 1.00 88.62 297 ALA A N 1
ATOM 2392 C CA . ALA A 1 297 ? -4.812 -4.650 -2.178 1.00 88.62 297 ALA A CA 1
ATOM 2393 C C . ALA A 1 297 ? -4.329 -3.270 -2.672 1.00 88.62 297 ALA A C 1
ATOM 2395 O O . ALA A 1 297 ? -5.116 -2.319 -2.794 1.00 88.62 297 ALA A O 1
ATOM 2396 N N . VAL A 1 298 ? -3.034 -3.179 -2.976 1.00 92.38 298 VAL A N 1
ATOM 2397 C CA . VAL A 1 298 ? -2.403 -2.039 -3.654 1.00 92.38 298 VAL A CA 1
ATOM 2398 C C . VAL A 1 298 ? -2.392 -2.304 -5.160 1.00 92.38 298 VAL A C 1
ATOM 2400 O O . VAL A 1 298 ? -2.075 -3.416 -5.589 1.00 92.38 298 VAL A O 1
ATOM 2403 N N . GLY A 1 299 ? -2.746 -1.306 -5.973 1.00 92.94 299 GLY A N 1
ATOM 2404 C CA . GLY A 1 299 ? -2.553 -1.379 -7.421 1.00 92.94 299 GLY A CA 1
ATOM 2405 C C . GLY A 1 299 ? -1.076 -1.199 -7.734 1.00 92.94 299 GLY A C 1
ATOM 2406 O O . GLY A 1 299 ? -0.517 -0.176 -7.376 1.00 92.94 299 GLY A O 1
ATOM 2407 N N . VAL A 1 300 ? -0.407 -2.195 -8.313 1.00 93.44 300 VAL A N 1
ATOM 2408 C CA . VAL A 1 300 ? 1.051 -2.138 -8.507 1.00 93.44 300 VAL A CA 1
ATOM 2409 C C . VAL A 1 300 ? 1.394 -2.247 -9.977 1.00 93.44 300 VAL A C 1
ATOM 2411 O O . VAL A 1 300 ? 0.945 -3.177 -10.644 1.00 93.44 300 VAL A O 1
ATOM 2414 N N . HIS A 1 301 ? 2.278 -1.369 -10.430 1.00 91.88 301 HIS A N 1
ATOM 2415 C CA . HIS A 1 301 ? 2.793 -1.313 -11.791 1.00 91.88 301 HIS A CA 1
ATOM 2416 C C . HIS A 1 301 ? 4.316 -1.448 -11.768 1.00 91.88 301 HIS A C 1
ATOM 2418 O O . HIS A 1 301 ? 4.984 -0.917 -10.878 1.00 91.88 301 HIS A O 1
ATOM 2424 N N . GLN A 1 302 ? 4.882 -2.179 -12.728 1.00 87.94 302 GLN A N 1
ATOM 2425 C CA . GLN A 1 302 ? 6.337 -2.295 -12.859 1.00 87.94 302 GLN A CA 1
ATOM 2426 C C . GLN A 1 302 ? 6.899 -1.053 -13.560 1.00 87.94 302 GLN A C 1
ATOM 2428 O O . GLN A 1 302 ? 6.580 -0.810 -14.721 1.00 87.94 302 GLN A O 1
ATOM 2433 N N . TRP A 1 303 ? 7.761 -0.296 -12.882 1.00 86.50 303 TRP A N 1
ATOM 2434 C CA . TRP A 1 303 ? 8.425 0.878 -13.450 1.00 86.50 303 TRP A CA 1
ATOM 2435 C C . TRP A 1 303 ? 9.806 0.514 -14.010 1.00 86.50 303 TRP A C 1
ATOM 2437 O O . TRP A 1 303 ? 10.624 -0.075 -13.299 1.00 86.50 303 TRP A O 1
ATOM 2447 N N . TRP A 1 304 ? 10.066 0.863 -15.276 1.00 75.62 304 TRP A N 1
ATOM 2448 C CA . TRP A 1 304 ? 11.272 0.444 -16.015 1.00 75.62 304 TRP A CA 1
ATOM 2449 C C . TRP A 1 304 ? 12.225 1.578 -16.429 1.00 75.62 304 TRP A C 1
ATOM 2451 O O . TRP A 1 304 ? 13.302 1.273 -16.950 1.00 75.62 304 TRP A O 1
ATOM 2461 N N . GLY A 1 305 ? 11.876 2.839 -16.143 1.00 59.72 305 GLY A N 1
ATOM 2462 C CA . GLY A 1 305 ? 12.674 4.022 -16.494 1.00 59.72 305 GLY A CA 1
ATOM 2463 C C . GLY A 1 305 ? 12.278 4.665 -17.814 1.00 59.72 305 GLY A C 1
ATOM 2464 O O . GLY A 1 305 ? 12.197 3.941 -18.830 1.00 59.72 305 GLY A O 1
#

Organism: NCBI:txid561372

Mean predicted aligned error: 18.82 Å

Foldseek 3Di:
DVVVVCVVVVVVVVVDVWPFEEEDDDPPPPPPLVPAAFCQGQEYEYAAPPPVVSVLRNHHQQGKYKYWDDPDPVRDDDDAPQWDFPDWDDDVTIITIIGGHDRRPPPPDDDQPLQQQPPDDPLLVQLLVVFDDDDPDDDDPVVLPDPVLVQPTSDSCNSSVDLLPQFPAEEEEECDPDPVVVCCVVRPPNSPPDYHYDHANADQPPPDDDDDDDDDPDDDPRDQPLNVLSVPADQSYAYEYEDEPSSVVVCVVVVSLLSYQEYAYEAQAPPPPDDDPDDGDHVVVVVVSVVVSVSSSHHYDHRSD

InterPro domains:
  IPR057192 Domain of unknown function DUF7870 [PF25276] (128-304)

pLDDT: mean 72.69, std 18.49, range [29.11, 96.0]

Radius of gyration: 27.19 Å; Cα contacts (8 Å, |Δi|>4): 414; chains: 1; bounding box: 64×51×78 Å

Sequence (305 aa):
MEFERLRLLMLLWCRTVSTRVALVGGNHTAASQSWIADDAFDLVFTSSFQGTEFIDRVLKIGGIMVIQLSNDPSNAFHQQSNYKIVYLRRFTSTVVAMRKMGPAVTLVNSPTKQRLCRVTTEAKTAALKGLEDVMLEPPRRALAKSSNSLKEMKLLPDLMGDSLEGYRRRIFITDENNGVVEWFHENYPMKNQHFEIYTLEIEVCNIEMVGEVSSSFGAPPVIRISDWLKKNVREEDYVVMKAEAQVVEEMMREKTICLVDELFLECKNQWHEGEEKKGKRAYWECLALYGRLRDEAVGVHQWWG

Nearest PDB structures (foldseek):
  5y4p-assembly2_D  TM=5.417E-01  e=4.044E-03  Trypanosoma cruzi strain CL Brener
  5y4q-assembly2_C  TM=5.335E-01  e=1.154E-02  Trypanosoma cruzi strain CL Brener
  4yuz-assembly1_A  TM=5.798E-01  e=2.573E-02  Trypanosoma cruzi strain CL Brener
  4yuz-assembly2_C  TM=5.339E-01  e=1.671E-02  Trypanosoma cruzi strain CL Brener
  4yv2-assembly1_B  TM=5.737E-01  e=5.736E-02  Trypanosoma cruzi strain CL Brener

Secondary structure (DSSP, 8-state):
--TTTSHHHHHHHHTS----EEEE--TT-TTTGGGSPTT-EEEEEESSSTTHHHHHHHEEEEEEEEEEEPS-GGG-----TTEEEEEEEESSSEEEEEEE-S------S-S-----TT---HHHHHHHHHSPPPPSSPPPHHHHT-TTTGGG---HHHHHT--STTSS-EEEEESS-HHHHHHHHHHS--TT---EEEE-----------------TT------HHHHHHHH--TTSEEEEEEEHHHHHHHHHHT-GGG-SEEEEE--BTT-TTS--S-PBPHHHHHHHHHHHHHTT-EEEEE--

Solvent-accessible surface area (backbone atoms only — not comparable to full-atom values): 18654 Å² total; per-residue (Å²): 133,63,73,71,70,48,46,64,57,48,52,60,43,70,75,43,94,66,91,34,75,46,79,52,80,76,93,85,50,77,86,66,60,79,77,59,60,67,54,61,22,45,35,38,40,30,66,61,78,79,58,56,70,59,52,55,45,26,39,25,74,70,14,37,42,35,38,45,54,62,94,50,77,92,52,64,87,76,87,54,92,41,48,43,81,76,43,77,50,76,71,99,50,44,36,40,30,27,29,28,74,43,75,75,80,67,82,64,81,78,79,84,70,68,49,57,54,65,77,66,54,70,61,54,56,54,27,60,72,66,40,64,81,80,75,92,60,84,68,56,74,79,53,41,73,36,76,63,66,68,72,66,61,56,51,64,52,70,60,56,68,54,65,66,71,92,36,79,44,36,37,37,39,26,66,54,60,72,69,58,52,52,47,44,72,77,68,52,80,53,66,93,52,77,67,49,78,45,74,43,82,76,76,79,82,79,88,74,83,91,75,93,82,75,91,70,88,84,70,78,85,84,60,50,67,53,61,48,44,71,72,76,55,53,74,56,35,44,26,36,36,41,45,47,54,72,59,50,50,53,22,57,76,70,56,42,49,38,58,37,49,33,36,36,40,29,65,76,31,66,83,69,79,84,71,78,100,72,87,58,44,58,63,68,58,51,53,52,50,52,54,56,42,45,70,39,63,29,42,74,42,86,44,75,114